Protein AF-A0AA39JMU5-F1 (afdb_monomer_lite)

Organism: Armillaria tabescens (NCBI:txid1929756)

Foldseek 3Di:
DVVLVVVVVPDPVLVVVVVPDDDFDWDDADPVQPDQDPPDPQQANPDDQDDPDDLVSQQNRLLRRLDPPGPDLLSPLAQDPVSIGGSLLSLLVVLLVQAEAPPQSVVLNVLLLVCLQDQPNLVVVQVVCCVVCVVDDRQAADPDPQDSHYDDDPDDNVPDDSVSSSSSCSPNNNDSVSSPSNNSNSVVVCVSVVVVVVVVPD

Secondary structure (DSSP, 8-state):
-HHHHHHHHT-THHHHHHHHSPPPPEEPPPGGGSSPPTT-TTSS-SPPPPSS--HHHHHHHHHHHS-TT-SSGGGGTSB-TTS-EEHHHHHHHHHHHHHS-SS-HHHHHHHHHHHHTSTTHHHHHHHHHHHH-TTSPPP----S----PPP---S-GGG--HHHHHHHHHHTT--HHHHHTTHHHHHHHHHHHHHHHHHTT-

Radius of gyration: 18.18 Å; chains: 1; bounding box: 42×39×57 Å

pLDDT: mean 72.26, std 20.43, range [26.67, 97.56]

Sequence (202 aa):
MHDVIEQFQMDRCMGELANDLPPPAHIPLDRAYRRPGSSNIAGGAGMVPPVNGTIDDWCQYAAHHFRPGGLNPPSGITMDLSYRVSYASIWGMLLVRFLHPRDARNYYARYFTAITFRPRYYMDYIEQWNRDQPDKVPIILATERTILQRMIFNGATENLAEVDVIRHLADCSITQEMIDSAYPWAMVWVDQHQSIHFWDHY

Structure (mmCIF, N/CA/C/O backbone):
data_AF-A0AA39JMU5-F1
#
_entry.id   AF-A0AA39JMU5-F1
#
loop_
_atom_site.group_PDB
_atom_site.id
_atom_site.type_symbol
_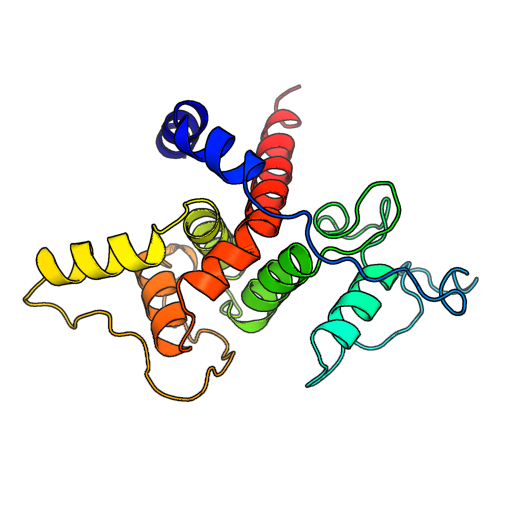atom_site.label_atom_id
_atom_site.label_alt_id
_atom_site.label_comp_id
_atom_site.label_asym_id
_atom_site.label_entity_id
_atom_site.label_seq_id
_atom_site.pdbx_PDB_ins_code
_atom_site.Cartn_x
_atom_site.Cartn_y
_atom_site.Cartn_z
_atom_site.occupancy
_atom_site.B_iso_or_equiv
_atom_site.auth_seq_id
_atom_site.auth_comp_id
_atom_site.auth_asym_id
_atom_site.auth_atom_id
_atom_site.pdbx_PDB_model_num
ATOM 1 N N . MET A 1 1 ? -14.265 13.784 -0.692 1.00 29.59 1 MET A N 1
ATOM 2 C CA . MET A 1 1 ? -13.076 13.562 -1.552 1.00 29.59 1 MET A CA 1
ATOM 3 C C . MET A 1 1 ? -12.287 14.858 -1.704 1.00 29.59 1 MET A C 1
ATOM 5 O O . MET A 1 1 ? -11.094 14.809 -1.469 1.00 29.59 1 MET A O 1
ATOM 9 N N . HIS A 1 2 ? -12.938 15.998 -1.987 1.00 26.67 2 HIS A N 1
ATOM 10 C CA . HIS A 1 2 ? -12.311 17.331 -1.914 1.00 26.67 2 HIS A CA 1
ATOM 11 C C . HIS A 1 2 ? -11.702 17.642 -0.533 1.00 26.67 2 HIS A C 1
ATOM 13 O O . HIS A 1 2 ? -10.524 17.954 -0.478 1.00 26.67 2 HIS A O 1
ATOM 19 N N . ASP A 1 3 ? -12.424 17.419 0.570 1.00 32.03 3 ASP A N 1
ATOM 20 C CA . ASP A 1 3 ? -11.949 17.808 1.917 1.00 32.03 3 ASP A CA 1
ATOM 21 C C . ASP A 1 3 ? -10.657 17.108 2.367 1.00 32.03 3 ASP A C 1
ATOM 23 O O . ASP A 1 3 ? -9.798 17.704 3.009 1.00 32.03 3 ASP A O 1
ATOM 27 N N . VAL A 1 4 ? -10.498 15.837 1.991 1.00 30.38 4 VAL A N 1
ATOM 28 C CA . VAL A 1 4 ? -9.293 15.051 2.281 1.00 30.38 4 VAL A CA 1
ATOM 29 C C . VAL A 1 4 ? -8.122 15.554 1.426 1.00 30.38 4 VAL A C 1
ATOM 31 O O . VAL A 1 4 ? -7.010 15.677 1.918 1.00 30.38 4 VAL A O 1
ATOM 34 N N . ILE A 1 5 ? -8.377 15.921 0.166 1.00 30.89 5 ILE A N 1
ATOM 35 C CA . ILE A 1 5 ? -7.374 16.436 -0.779 1.00 30.89 5 ILE A CA 1
ATOM 36 C C . ILE A 1 5 ? -6.933 17.869 -0.422 1.00 30.89 5 ILE A C 1
ATOM 38 O O . ILE A 1 5 ? -5.743 18.171 -0.505 1.00 30.89 5 ILE A O 1
ATOM 42 N N . GLU A 1 6 ? -7.849 18.733 0.024 1.00 34.66 6 GLU A N 1
ATOM 43 C CA . GLU A 1 6 ? -7.539 20.094 0.491 1.00 34.66 6 GLU A CA 1
ATOM 44 C C . GLU A 1 6 ? -6.739 20.088 1.797 1.00 34.66 6 GLU A C 1
ATOM 46 O O . GLU A 1 6 ? -5.783 20.852 1.929 1.00 34.66 6 GLU A O 1
ATOM 51 N N . GLN A 1 7 ? -7.054 19.182 2.733 1.00 33.47 7 GLN A N 1
ATOM 52 C CA . GLN A 1 7 ? -6.237 18.994 3.937 1.00 33.47 7 GLN A CA 1
ATOM 53 C C . GLN A 1 7 ? -4.792 18.592 3.602 1.00 33.47 7 GLN A C 1
ATOM 55 O O . GLN A 1 7 ? -3.872 19.013 4.300 1.00 33.47 7 GLN A O 1
ATOM 60 N N . PHE A 1 8 ? -4.572 17.845 2.515 1.00 35.28 8 PHE A N 1
ATOM 61 C CA . PHE A 1 8 ? -3.244 17.367 2.118 1.00 35.28 8 PHE A CA 1
ATOM 62 C C . PHE A 1 8 ? -2.373 18.394 1.391 1.00 35.28 8 PHE A C 1
ATOM 64 O O . PHE A 1 8 ? -1.157 18.364 1.552 1.00 35.28 8 PHE A O 1
ATOM 71 N N . GLN A 1 9 ? -2.950 19.325 0.626 1.00 38.91 9 GLN A N 1
ATOM 72 C CA . GLN A 1 9 ? -2.169 20.409 0.002 1.00 38.91 9 GLN A CA 1
ATOM 73 C C . GLN A 1 9 ? -1.611 21.407 1.030 1.00 38.91 9 GLN A C 1
ATOM 75 O O . GLN A 1 9 ? -0.669 22.140 0.734 1.00 38.91 9 GLN A O 1
ATOM 80 N N . MET A 1 10 ? -2.188 21.434 2.234 1.00 41.75 10 MET A N 1
ATOM 81 C CA . MET A 1 10 ? -1.830 22.371 3.299 1.00 41.75 10 MET A CA 1
ATOM 82 C C . MET A 1 10 ? -0.810 21.803 4.301 1.00 41.75 10 MET A C 1
ATOM 84 O O . MET A 1 10 ? -0.321 22.552 5.149 1.00 41.75 10 MET A O 1
ATOM 88 N N . ASP A 1 11 ? -0.463 20.512 4.218 1.00 41.47 11 ASP A N 1
ATOM 89 C CA . ASP A 1 11 ? 0.428 19.861 5.184 1.00 41.47 11 ASP A CA 1
ATOM 90 C C . ASP A 1 11 ? 1.915 20.039 4.822 1.00 41.47 11 ASP A C 1
ATOM 92 O O . ASP A 1 11 ? 2.470 19.375 3.943 1.00 41.47 11 ASP A O 1
ATOM 96 N N . ARG A 1 12 ? 2.582 20.958 5.530 1.00 43.06 12 ARG A N 1
ATOM 97 C CA . ARG A 1 12 ? 4.011 21.268 5.353 1.00 43.06 12 ARG A CA 1
ATOM 98 C C . ARG A 1 12 ? 4.948 20.115 5.724 1.00 43.06 12 ARG A C 1
ATOM 100 O O . ARG A 1 12 ? 6.040 20.053 5.160 1.00 43.06 12 ARG A O 1
ATOM 107 N N . CYS A 1 13 ? 4.539 19.196 6.603 1.00 39.28 13 CYS A N 1
ATOM 108 C CA . CYS A 1 13 ? 5.393 18.097 7.073 1.00 39.28 13 CYS A CA 1
ATOM 109 C C . CYS A 1 13 ? 5.808 17.143 5.939 1.00 39.28 13 CYS A C 1
ATOM 111 O O . CYS A 1 13 ? 6.881 16.542 5.977 1.00 39.28 13 CYS A O 1
ATOM 113 N N . MET A 1 14 ? 4.983 17.036 4.897 1.00 37.38 14 MET A N 1
ATOM 114 C CA . MET A 1 14 ? 5.215 16.168 3.740 1.00 37.38 14 MET A CA 1
ATOM 115 C C . MET A 1 14 ? 6.361 16.650 2.843 1.00 37.38 14 MET A C 1
ATOM 117 O O . MET A 1 14 ? 7.134 15.844 2.323 1.00 37.38 14 MET A O 1
ATOM 121 N N . GLY A 1 15 ? 6.495 17.971 2.679 1.00 41.53 15 GLY A N 1
ATOM 122 C CA . GLY A 1 15 ? 7.586 18.568 1.909 1.00 41.53 15 GLY A CA 1
ATOM 123 C C . GLY A 1 15 ? 8.941 18.416 2.600 1.00 41.53 15 GLY A C 1
ATOM 124 O O . GLY A 1 15 ? 9.954 18.248 1.929 1.00 41.53 15 GLY A O 1
ATOM 125 N N . GLU A 1 16 ? 8.958 18.436 3.933 1.00 42.19 16 GLU A N 1
ATOM 126 C CA . GLU A 1 16 ? 10.174 18.294 4.740 1.00 42.19 16 GLU A CA 1
ATOM 127 C C . GLU A 1 16 ? 10.662 16.837 4.770 1.00 42.19 16 GLU A C 1
ATOM 129 O O . GLU A 1 16 ? 11.842 16.591 4.529 1.00 42.19 16 GLU A O 1
ATOM 134 N N . LEU A 1 17 ? 9.760 15.857 4.920 1.00 41.56 17 LEU A N 1
ATOM 135 C CA . LEU A 1 17 ? 10.130 14.435 4.939 1.00 41.56 17 LEU A CA 1
ATOM 136 C C . LEU A 1 17 ? 10.729 13.948 3.607 1.00 41.56 17 LEU A C 1
ATOM 138 O O . LEU A 1 17 ? 11.634 13.118 3.595 1.00 41.56 17 LEU A O 1
ATOM 142 N N . ALA A 1 18 ? 10.251 14.473 2.475 1.00 43.44 18 ALA A N 1
ATOM 143 C CA . ALA A 1 18 ? 10.770 14.116 1.154 1.00 43.44 18 ALA A CA 1
ATOM 144 C C . ALA A 1 18 ? 12.220 14.586 0.919 1.00 43.44 18 ALA A C 1
ATOM 146 O O . ALA A 1 18 ? 12.918 13.988 0.101 1.00 43.44 18 ALA A O 1
ATOM 147 N N . ASN A 1 19 ? 12.678 15.625 1.628 1.00 46.62 19 ASN A N 1
ATOM 148 C CA . ASN A 1 19 ? 14.024 16.184 1.464 1.00 46.62 19 ASN A CA 1
ATOM 149 C C . ASN A 1 19 ? 15.105 15.405 2.230 1.00 46.62 19 ASN A C 1
ATOM 151 O O . ASN A 1 19 ? 16.268 15.446 1.832 1.00 46.62 19 ASN A O 1
ATOM 155 N N . ASP A 1 20 ? 14.725 14.679 3.285 1.00 46.56 20 ASP A N 1
ATOM 156 C CA . ASP A 1 20 ? 15.658 13.959 4.164 1.00 46.56 20 ASP A CA 1
ATOM 157 C C . ASP A 1 20 ? 15.766 12.455 3.853 1.00 46.56 20 ASP A C 1
ATOM 159 O O . ASP A 1 20 ? 16.600 11.748 4.429 1.00 46.56 20 ASP A O 1
ATOM 163 N N . LEU A 1 21 ? 14.950 11.937 2.929 1.00 45.50 21 LEU A N 1
ATOM 164 C CA . LEU A 1 21 ? 15.025 10.539 2.512 1.00 45.50 21 LEU A CA 1
ATOM 165 C C . LEU A 1 21 ? 16.188 10.331 1.525 1.00 45.50 21 LEU A C 1
ATOM 167 O O . LEU A 1 21 ? 16.284 11.045 0.522 1.00 45.50 21 LEU A O 1
ATOM 171 N N . PRO A 1 22 ? 17.068 9.334 1.747 1.00 45.53 22 PRO A N 1
ATOM 172 C CA . PRO A 1 22 ? 18.098 9.005 0.775 1.00 45.53 22 PRO A CA 1
ATOM 173 C C . PRO A 1 22 ? 17.444 8.621 -0.563 1.00 45.53 22 PRO A C 1
ATOM 175 O O . PRO A 1 22 ? 16.392 7.971 -0.567 1.00 45.53 22 PRO A O 1
ATOM 178 N N . PRO A 1 23 ? 18.049 8.990 -1.708 1.00 51.81 23 PRO A N 1
ATOM 179 C CA . PRO A 1 23 ? 17.516 8.614 -3.009 1.00 51.81 23 PRO A CA 1
ATOM 180 C C . PRO A 1 23 ? 17.341 7.087 -3.071 1.00 51.81 23 PRO A C 1
ATOM 182 O O . PRO A 1 23 ? 18.238 6.362 -2.622 1.00 51.81 23 PRO A O 1
ATOM 185 N N . PRO A 1 24 ? 16.211 6.574 -3.600 1.00 55.62 24 PRO A N 1
ATOM 186 C CA . PRO A 1 24 ? 15.956 5.142 -3.601 1.00 55.62 24 PRO A CA 1
ATOM 187 C C . PRO A 1 24 ? 17.083 4.409 -4.327 1.00 55.62 24 PRO A C 1
ATOM 189 O O . PRO A 1 24 ? 17.575 4.879 -5.354 1.00 55.62 24 PRO A O 1
ATOM 192 N N . ALA A 1 25 ? 17.464 3.224 -3.852 1.00 60.41 25 ALA A N 1
ATOM 193 C CA . ALA A 1 25 ? 18.315 2.354 -4.651 1.00 60.41 25 ALA A CA 1
ATOM 194 C C . ALA A 1 25 ? 17.619 2.063 -6.000 1.00 60.41 25 ALA A C 1
ATOM 196 O O . ALA A 1 25 ? 16.387 1.973 -6.091 1.00 60.41 25 ALA A O 1
ATOM 197 N N . HIS A 1 26 ? 18.403 1.968 -7.069 1.00 63.22 26 HIS A N 1
ATOM 198 C CA . HIS A 1 26 ? 17.898 1.776 -8.426 1.00 63.22 26 HIS A CA 1
ATOM 199 C C . HIS A 1 26 ? 18.578 0.583 -9.073 1.00 63.22 26 HIS A C 1
ATOM 201 O O . HIS A 1 26 ? 19.798 0.440 -8.970 1.00 63.22 26 HIS A O 1
ATOM 207 N N . ILE A 1 27 ? 17.811 -0.218 -9.812 1.00 58.19 27 ILE A N 1
ATOM 208 C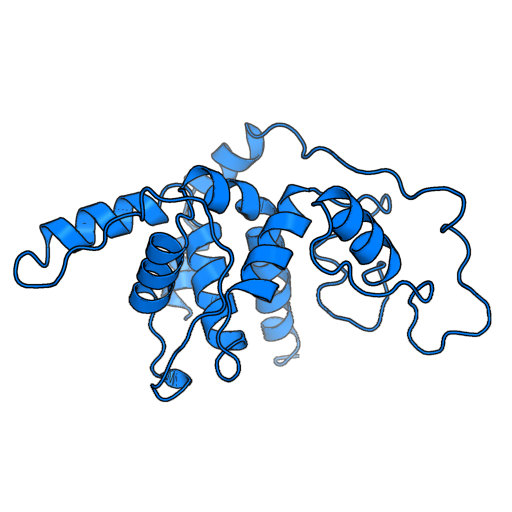 CA . ILE A 1 27 ? 18.391 -1.262 -10.656 1.00 58.19 27 ILE A CA 1
ATOM 209 C C . ILE A 1 27 ? 18.612 -0.703 -12.065 1.00 58.19 27 ILE A C 1
ATOM 211 O O . ILE A 1 27 ? 17.648 -0.273 -12.710 1.00 58.19 27 ILE A O 1
ATOM 215 N N . PRO A 1 28 ? 19.854 -0.698 -12.584 1.00 61.06 28 PRO A N 1
ATOM 216 C CA . PRO A 1 28 ? 20.078 -0.416 -13.990 1.00 61.06 28 PRO A CA 1
ATOM 217 C C . PRO A 1 28 ? 19.481 -1.542 -14.843 1.00 61.06 28 PRO A C 1
ATOM 219 O O . PRO A 1 28 ? 19.739 -2.720 -14.604 1.00 61.06 28 PRO A O 1
ATOM 222 N N . LEU A 1 29 ? 18.727 -1.175 -15.881 1.00 59.03 29 LEU A N 1
ATOM 223 C CA . LEU A 1 29 ? 18.256 -2.118 -16.897 1.00 59.03 29 LEU A CA 1
ATOM 224 C C . LEU A 1 29 ? 19.439 -2.883 -17.508 1.00 59.03 29 LEU A C 1
ATOM 226 O O . LEU A 1 29 ? 20.340 -2.275 -18.116 1.00 59.03 29 LEU A O 1
ATOM 230 N N . ASP A 1 30 ? 19.407 -4.210 -17.391 1.00 60.25 30 ASP A N 1
ATOM 231 C CA . ASP A 1 30 ? 20.405 -5.085 -17.995 1.00 60.25 30 ASP A CA 1
ATOM 232 C C . ASP A 1 30 ? 20.400 -4.900 -19.528 1.00 60.25 30 ASP A C 1
ATOM 234 O O . ASP A 1 30 ? 19.365 -4.755 -20.192 1.00 60.25 30 ASP A O 1
ATOM 238 N N . ARG A 1 31 ? 21.611 -4.829 -20.097 1.00 60.53 31 ARG A N 1
ATOM 239 C CA . ARG A 1 31 ? 21.852 -4.617 -21.528 1.00 60.53 31 ARG A CA 1
ATOM 240 C C . ARG A 1 31 ? 21.167 -5.665 -22.400 1.00 60.53 31 ARG A C 1
ATOM 242 O O . ARG A 1 31 ? 20.711 -5.291 -23.483 1.00 60.53 31 ARG A O 1
ATOM 249 N N . ALA A 1 32 ? 21.075 -6.917 -21.949 1.00 54.09 32 ALA A N 1
ATOM 250 C CA . ALA A 1 32 ? 20.419 -8.004 -22.677 1.00 54.09 32 ALA A CA 1
ATOM 251 C C . ALA A 1 32 ? 18.948 -7.690 -22.995 1.00 54.09 32 ALA A C 1
ATOM 253 O O . ALA A 1 32 ? 18.405 -8.169 -23.988 1.00 54.09 32 ALA A O 1
ATOM 254 N N . TYR A 1 33 ? 18.334 -6.803 -22.216 1.00 52.25 33 TYR A N 1
ATOM 255 C CA . TYR A 1 33 ? 16.910 -6.524 -22.280 1.00 52.25 33 TYR A CA 1
ATOM 256 C C . TYR A 1 33 ? 16.579 -5.090 -22.744 1.00 52.25 33 TYR A C 1
ATOM 258 O O . TYR A 1 33 ? 15.429 -4.645 -22.672 1.00 52.25 33 TYR A O 1
ATOM 266 N N . ARG A 1 34 ? 17.568 -4.350 -23.273 1.00 57.53 34 ARG A N 1
ATOM 267 C CA . ARG A 1 34 ? 17.379 -3.007 -23.867 1.00 57.53 34 ARG A CA 1
ATOM 268 C C . ARG A 1 34 ? 16.729 -3.021 -25.250 1.00 57.53 34 ARG A C 1
ATOM 270 O O . ARG A 1 34 ? 16.283 -1.976 -25.713 1.00 57.53 34 ARG A O 1
ATOM 277 N N . ARG A 1 35 ? 16.673 -4.171 -25.928 1.00 52.31 35 ARG A N 1
ATOM 278 C CA . ARG A 1 35 ? 16.067 -4.278 -27.263 1.00 52.31 35 ARG A CA 1
ATOM 279 C C . ARG A 1 35 ? 14.620 -4.766 -27.149 1.00 52.31 35 ARG A C 1
ATOM 281 O O . ARG A 1 35 ? 14.402 -5.827 -26.571 1.00 52.31 35 ARG A O 1
ATOM 288 N N . PRO A 1 36 ? 13.628 -4.028 -27.674 1.00 49.88 36 PRO A N 1
ATOM 289 C CA . PRO A 1 36 ? 12.301 -4.589 -27.870 1.00 49.88 36 PRO A CA 1
ATOM 290 C C . PRO A 1 36 ? 12.404 -5.736 -28.882 1.00 49.88 36 PRO A C 1
ATOM 292 O O . PRO A 1 36 ? 12.976 -5.562 -29.959 1.00 49.88 36 PRO A O 1
ATOM 295 N N . GLY A 1 37 ? 11.882 -6.912 -28.534 1.00 48.19 37 GLY A N 1
ATOM 296 C CA . GLY A 1 37 ? 11.673 -7.975 -29.513 1.00 48.19 37 GLY A CA 1
ATOM 297 C C . GLY A 1 37 ? 10.688 -7.478 -30.571 1.00 48.19 37 GLY A C 1
ATOM 298 O O . GLY A 1 37 ? 9.636 -6.946 -30.223 1.00 48.19 37 GLY A O 1
ATOM 299 N N . SER A 1 38 ? 11.025 -7.636 -31.849 1.00 46.81 38 SER A N 1
ATOM 300 C CA . SER A 1 38 ? 10.283 -7.100 -33.002 1.00 46.81 38 SER A CA 1
ATOM 301 C C . SER A 1 38 ? 8.869 -7.672 -33.194 1.00 46.81 38 SER A C 1
ATOM 303 O O . SER A 1 38 ? 8.198 -7.302 -34.151 1.00 46.81 38 SER A O 1
ATOM 305 N N . SER A 1 39 ? 8.401 -8.560 -32.313 1.00 45.88 39 SER A N 1
ATOM 306 C CA . SER A 1 39 ? 7.162 -9.327 -32.489 1.00 45.88 39 SER A CA 1
ATOM 307 C C . SER A 1 39 ? 6.139 -9.218 -31.351 1.00 45.88 39 SER A C 1
ATOM 309 O O . SER A 1 39 ? 5.059 -9.790 -31.478 1.00 45.88 39 SER A O 1
ATOM 311 N N . ASN A 1 40 ? 6.402 -8.485 -30.261 1.00 44.47 40 ASN A N 1
ATOM 312 C CA . ASN A 1 40 ? 5.450 -8.412 -29.144 1.00 44.47 40 ASN A CA 1
ATOM 313 C C . ASN A 1 40 ? 4.548 -7.173 -29.214 1.00 44.47 40 ASN A C 1
ATOM 315 O O . ASN A 1 40 ? 4.878 -6.101 -28.712 1.00 44.47 40 ASN A O 1
ATOM 319 N N . ILE A 1 41 ? 3.346 -7.382 -29.754 1.00 43.22 41 ILE A N 1
ATOM 320 C CA . ILE A 1 41 ? 2.220 -6.429 -29.823 1.00 43.22 41 ILE A CA 1
ATOM 321 C C . ILE A 1 41 ? 1.775 -5.933 -28.422 1.00 43.22 41 ILE A C 1
ATOM 323 O O . ILE A 1 41 ? 1.095 -4.920 -28.309 1.00 43.22 41 ILE A O 1
ATOM 327 N N . ALA A 1 42 ? 2.220 -6.584 -27.338 1.00 44.50 42 ALA A N 1
ATOM 328 C CA . ALA A 1 42 ? 1.957 -6.184 -25.951 1.00 44.50 42 ALA A CA 1
ATOM 329 C C . ALA A 1 42 ? 3.088 -5.366 -25.279 1.00 44.50 42 ALA A C 1
ATOM 331 O O . ALA A 1 42 ? 3.016 -5.102 -24.081 1.00 44.50 42 ALA A O 1
ATOM 332 N N . GLY A 1 43 ? 4.155 -4.992 -25.997 1.00 48.12 43 GLY A N 1
ATOM 333 C CA . GLY A 1 43 ? 5.196 -4.076 -25.493 1.00 48.12 43 GLY A CA 1
ATOM 334 C C . GLY A 1 43 ? 6.131 -4.619 -24.395 1.00 48.12 43 GLY A C 1
ATOM 335 O O . GLY A 1 43 ? 7.063 -3.922 -24.002 1.00 48.12 43 GLY A O 1
ATOM 336 N N . GLY A 1 44 ? 5.930 -5.852 -23.920 1.00 53.84 44 GLY A N 1
ATOM 337 C CA . GLY A 1 44 ? 6.810 -6.531 -22.963 1.00 53.84 44 GLY A CA 1
ATOM 338 C C . GLY A 1 44 ? 7.884 -7.394 -23.633 1.00 53.84 44 GLY A C 1
ATOM 339 O O . GLY A 1 44 ? 7.685 -7.932 -24.724 1.00 53.84 44 GLY A O 1
ATOM 340 N N . ALA A 1 45 ? 9.013 -7.606 -22.950 1.00 57.56 45 ALA A N 1
ATOM 341 C CA . ALA A 1 45 ? 10.114 -8.468 -23.408 1.00 57.56 45 ALA A CA 1
ATOM 342 C C . ALA A 1 45 ? 9.777 -9.982 -23.430 1.00 57.56 45 ALA A C 1
ATOM 344 O O . ALA A 1 45 ? 10.672 -10.803 -23.594 1.00 57.56 45 ALA A O 1
ATOM 345 N N . GLY A 1 46 ? 8.507 -10.368 -23.246 1.00 62.19 46 GLY A N 1
ATOM 346 C CA . GLY A 1 46 ? 8.078 -11.770 -23.170 1.00 62.19 46 GLY A CA 1
ATOM 347 C C . GLY A 1 46 ? 8.429 -12.456 -21.847 1.00 62.19 46 GLY A C 1
ATOM 348 O O . GLY A 1 46 ? 8.358 -13.678 -21.760 1.00 62.19 46 GLY A O 1
ATOM 349 N N . MET A 1 47 ? 8.815 -11.692 -20.820 1.00 67.75 47 MET A N 1
ATOM 350 C CA . MET A 1 47 ? 9.103 -12.251 -19.501 1.00 67.75 47 MET A CA 1
ATOM 351 C C . MET A 1 47 ? 7.806 -12.619 -18.776 1.00 67.75 47 MET A C 1
ATOM 353 O O . MET A 1 47 ? 6.838 -11.860 -18.768 1.00 67.75 47 MET A O 1
ATOM 357 N N . VAL A 1 48 ? 7.800 -13.779 -18.128 1.00 76.25 48 VAL A N 1
ATOM 358 C CA . VAL A 1 48 ? 6.691 -14.219 -17.276 1.00 76.25 48 VAL A CA 1
ATOM 359 C C . VAL A 1 48 ? 6.775 -13.482 -15.928 1.00 76.25 48 VAL A C 1
ATOM 361 O O . VAL A 1 48 ? 7.888 -13.257 -15.445 1.00 76.25 48 VAL A O 1
ATOM 364 N N . PRO A 1 49 ? 5.644 -13.088 -15.305 1.00 78.31 49 PRO A N 1
ATOM 365 C CA . PRO A 1 49 ? 5.644 -12.561 -13.942 1.00 78.31 49 PRO A CA 1
ATOM 366 C C . PRO A 1 49 ? 6.378 -13.511 -12.979 1.00 78.31 49 PRO A C 1
ATOM 368 O O . PRO A 1 49 ? 6.056 -14.703 -12.978 1.00 78.31 49 PRO A O 1
ATOM 371 N N . PRO A 1 50 ? 7.321 -13.025 -12.151 1.00 76.56 50 PRO A N 1
ATOM 372 C CA . PRO A 1 50 ? 8.031 -13.877 -11.205 1.00 76.56 50 PRO A CA 1
ATOM 373 C C . PRO A 1 50 ? 7.059 -14.510 -10.202 1.00 76.56 50 PRO A C 1
ATOM 375 O O . PRO A 1 50 ? 6.380 -13.812 -9.454 1.00 76.56 50 PRO A O 1
ATOM 378 N N . VAL A 1 51 ? 6.979 -15.838 -10.151 1.00 75.56 51 VAL A N 1
ATOM 379 C CA . VAL A 1 51 ? 6.234 -16.544 -9.096 1.00 75.56 51 VAL A CA 1
ATOM 380 C C . VAL A 1 51 ? 7.217 -16.866 -7.979 1.00 75.56 51 VAL A C 1
ATOM 382 O O . VAL A 1 51 ? 8.218 -17.527 -8.234 1.00 75.56 51 VAL A O 1
ATOM 385 N N . ASN A 1 52 ? 6.954 -16.384 -6.760 1.00 71.31 52 ASN A N 1
ATOM 386 C CA . ASN A 1 52 ? 7.893 -16.460 -5.628 1.00 71.31 52 ASN A CA 1
ATOM 387 C C . ASN A 1 52 ? 9.275 -15.838 -5.927 1.00 71.31 52 ASN A C 1
ATOM 389 O O . ASN A 1 52 ? 10.277 -16.244 -5.343 1.00 71.31 52 ASN A O 1
ATOM 393 N N . GLY A 1 53 ? 9.326 -14.877 -6.855 1.00 69.44 53 GLY A N 1
ATOM 394 C CA . GLY A 1 53 ? 10.547 -14.150 -7.193 1.00 69.44 53 GLY A CA 1
ATOM 395 C C . GLY A 1 53 ? 10.953 -13.156 -6.109 1.00 69.44 53 GLY A C 1
ATOM 396 O O . GLY A 1 53 ? 10.120 -12.668 -5.341 1.00 69.44 53 GLY A O 1
ATOM 397 N N . THR A 1 54 ? 12.241 -12.841 -6.082 1.00 76.94 54 THR A N 1
ATOM 398 C CA . THR A 1 54 ? 12.821 -11.793 -5.240 1.00 76.94 54 THR A CA 1
ATOM 399 C C . THR A 1 54 ? 12.339 -10.405 -5.672 1.00 76.94 54 THR A C 1
ATOM 401 O O . THR A 1 54 ? 11.791 -10.224 -6.763 1.00 76.94 54 THR A O 1
ATOM 404 N N . ILE A 1 55 ? 12.556 -9.389 -4.832 1.00 72.44 55 ILE A N 1
ATOM 405 C CA . ILE A 1 55 ? 12.254 -8.003 -5.212 1.00 72.44 55 ILE A CA 1
ATOM 406 C C . ILE A 1 55 ? 13.052 -7.569 -6.454 1.00 72.44 55 ILE A C 1
ATOM 408 O O . ILE A 1 55 ? 12.514 -6.849 -7.288 1.00 72.44 55 ILE A O 1
ATOM 412 N N . ASP A 1 56 ? 14.273 -8.083 -6.635 1.00 71.62 56 ASP A N 1
ATOM 413 C CA . ASP A 1 56 ? 15.094 -7.847 -7.827 1.00 71.62 56 ASP A CA 1
ATOM 414 C C . ASP A 1 56 ? 14.445 -8.426 -9.089 1.00 71.62 56 ASP A C 1
ATOM 416 O O . ASP A 1 56 ? 14.354 -7.733 -10.106 1.00 71.62 56 ASP A O 1
ATOM 420 N N . ASP A 1 57 ? 13.922 -9.656 -9.014 1.00 75.31 57 ASP A N 1
ATOM 421 C CA . ASP A 1 57 ? 13.205 -10.287 -10.130 1.00 75.31 57 ASP A CA 1
ATOM 422 C C . ASP A 1 57 ? 11.989 -9.450 -10.546 1.00 75.31 57 ASP A C 1
ATOM 424 O O . ASP A 1 57 ? 11.713 -9.259 -11.734 1.00 75.31 57 ASP A O 1
ATOM 428 N N . TRP A 1 58 ? 11.269 -8.905 -9.562 1.00 77.44 58 TRP A N 1
ATOM 429 C CA . TRP A 1 58 ? 10.120 -8.035 -9.794 1.00 77.44 58 TRP A CA 1
ATOM 430 C C . TRP A 1 58 ? 10.505 -6.664 -10.340 1.00 77.44 58 TRP A C 1
ATOM 432 O O . TRP A 1 58 ? 9.823 -6.166 -11.238 1.00 77.44 58 TRP A O 1
ATOM 442 N N . CYS A 1 59 ? 11.591 -6.070 -9.848 1.00 75.12 59 CYS A N 1
ATOM 443 C CA . CYS A 1 59 ? 12.149 -4.833 -10.384 1.00 75.12 59 CYS A CA 1
ATOM 444 C C . CYS A 1 59 ? 12.522 -4.998 -11.862 1.00 75.12 59 CYS A C 1
ATOM 446 O O . CYS A 1 59 ? 12.130 -4.166 -12.679 1.00 75.12 59 CYS A O 1
ATOM 448 N N . GLN A 1 60 ? 13.203 -6.090 -12.230 1.00 74.75 60 GLN A N 1
ATOM 449 C CA . GLN A 1 60 ? 13.520 -6.398 -13.628 1.00 74.75 60 GLN A CA 1
ATOM 450 C C . GLN A 1 60 ? 12.245 -6.606 -14.449 1.00 74.75 60 GLN A C 1
ATOM 452 O O . GLN A 1 60 ? 12.046 -5.945 -15.469 1.00 74.75 60 GLN A O 1
ATOM 457 N N . TYR A 1 61 ? 11.326 -7.459 -13.982 1.00 78.31 61 TYR A N 1
ATOM 458 C CA . TYR A 1 61 ? 10.049 -7.693 -14.661 1.00 78.31 61 TYR A CA 1
ATOM 459 C C . TYR A 1 61 ? 9.305 -6.382 -14.947 1.00 78.31 61 TYR A C 1
ATOM 461 O O . TYR A 1 61 ? 8.818 -6.164 -16.062 1.00 78.31 61 TYR A O 1
ATOM 469 N N . ALA A 1 62 ? 9.237 -5.501 -13.951 1.00 74.38 62 ALA A N 1
ATOM 470 C CA . ALA A 1 62 ? 8.576 -4.216 -14.060 1.00 74.38 62 ALA A CA 1
ATOM 471 C C . ALA A 1 62 ? 9.290 -3.275 -15.031 1.00 74.38 62 ALA A C 1
ATOM 473 O O . ALA A 1 62 ? 8.634 -2.671 -15.877 1.00 74.38 62 ALA A O 1
ATOM 474 N N . ALA A 1 63 ? 10.621 -3.218 -14.986 1.00 72.44 63 ALA A N 1
ATOM 475 C CA . ALA A 1 63 ? 11.414 -2.413 -15.906 1.00 72.44 63 ALA A CA 1
ATOM 476 C C . ALA A 1 63 ? 11.173 -2.791 -17.385 1.00 72.44 63 ALA A C 1
ATOM 478 O O . ALA A 1 63 ? 11.288 -1.962 -18.293 1.00 72.44 63 ALA A O 1
ATOM 479 N N . HIS A 1 64 ? 10.789 -4.043 -17.644 1.00 71.19 64 HIS A N 1
ATOM 480 C CA . HIS A 1 64 ? 10.482 -4.532 -18.987 1.00 71.19 64 HIS A CA 1
ATOM 481 C C . HIS A 1 64 ? 9.044 -4.318 -19.440 1.00 71.19 64 HIS A C 1
ATOM 483 O O . HIS A 1 64 ? 8.831 -4.118 -20.635 1.00 71.19 64 HIS A O 1
ATOM 489 N N . HIS A 1 65 ? 8.077 -4.355 -18.527 1.00 71.06 65 HIS A N 1
ATOM 490 C CA . HIS A 1 65 ? 6.651 -4.304 -18.870 1.00 71.06 65 HIS A CA 1
ATOM 491 C C . HIS A 1 65 ? 5.994 -2.946 -18.637 1.00 71.06 65 HIS A C 1
ATOM 493 O O . HIS A 1 65 ? 4.932 -2.677 -19.197 1.00 71.06 65 HIS A O 1
ATOM 499 N N . PHE A 1 66 ? 6.611 -2.093 -17.824 1.00 67.06 66 PHE A N 1
ATOM 500 C CA . PHE A 1 66 ? 6.071 -0.803 -17.409 1.00 67.06 66 PHE A CA 1
ATOM 501 C C . PHE A 1 66 ? 6.962 0.346 -17.894 1.00 67.06 66 PHE A C 1
ATOM 503 O O . PHE A 1 66 ? 7.272 1.261 -17.144 1.00 67.06 66 PHE A O 1
ATOM 510 N N . ARG A 1 67 ? 7.403 0.281 -19.155 1.00 62.03 67 ARG A N 1
ATOM 511 C CA . ARG A 1 67 ? 8.241 1.320 -19.772 1.00 62.03 67 ARG A CA 1
ATOM 512 C C . ARG A 1 67 ? 7.451 2.620 -19.985 1.00 62.03 67 ARG A C 1
ATOM 514 O O . ARG A 1 67 ? 6.276 2.533 -20.354 1.00 62.03 67 ARG A O 1
ATOM 521 N N . PRO A 1 68 ? 8.091 3.799 -19.866 1.00 53.41 68 PRO A N 1
ATOM 522 C CA . PRO A 1 68 ? 7.504 5.071 -20.276 1.00 53.41 68 PRO A CA 1
ATOM 523 C C . PRO A 1 68 ? 6.940 4.991 -21.703 1.00 53.41 68 PRO A C 1
ATOM 525 O O . PRO A 1 68 ? 7.623 4.526 -22.616 1.00 53.41 68 PRO A O 1
ATOM 528 N N . GLY A 1 69 ? 5.681 5.403 -21.886 1.00 51.41 69 GLY A N 1
ATOM 529 C CA . GLY A 1 69 ? 4.958 5.311 -23.165 1.00 51.41 69 GLY A CA 1
ATOM 530 C C . GLY A 1 69 ? 4.279 3.960 -23.445 1.00 51.41 69 GLY A C 1
ATOM 531 O O . GLY A 1 69 ? 3.697 3.783 -24.513 1.00 51.41 69 GLY A O 1
ATOM 532 N N . GLY A 1 70 ? 4.336 3.002 -22.514 1.00 54.31 70 GLY A N 1
ATOM 533 C CA . GLY A 1 70 ? 3.578 1.753 -22.598 1.00 54.31 70 GLY A CA 1
ATOM 534 C C . GLY A 1 70 ? 2.075 1.949 -22.357 1.00 54.31 70 GLY A C 1
ATOM 535 O O . GLY A 1 70 ? 1.656 2.854 -21.644 1.00 54.31 70 GLY A O 1
ATOM 536 N N . LEU A 1 71 ? 1.249 1.050 -22.901 1.00 51.28 71 LEU A N 1
ATOM 537 C CA . LEU A 1 71 ? -0.222 1.105 -22.795 1.00 51.28 71 LEU A CA 1
ATOM 538 C C . LEU A 1 71 ? -0.778 0.832 -21.381 1.00 51.28 71 LEU A C 1
ATOM 540 O O . LEU A 1 71 ? -1.986 0.896 -21.182 1.00 51.28 71 LEU A O 1
ATOM 544 N N . ASN A 1 72 ? 0.071 0.502 -20.403 1.00 52.28 72 ASN A N 1
ATOM 545 C CA . ASN A 1 72 ? -0.343 0.213 -19.029 1.00 52.28 72 ASN A CA 1
ATOM 546 C C . ASN A 1 72 ? -0.157 1.459 -18.145 1.00 52.28 72 ASN A C 1
ATOM 548 O O . ASN A 1 72 ? 0.983 1.771 -17.825 1.00 52.28 72 ASN A O 1
ATOM 552 N N . PRO A 1 73 ? -1.218 2.130 -17.665 1.00 46.09 73 PRO A N 1
ATOM 553 C CA . PRO A 1 73 ? -1.140 3.406 -16.936 1.00 46.09 73 PRO A CA 1
ATOM 554 C C . PRO A 1 73 ? -0.228 3.482 -15.694 1.00 46.09 73 PRO A C 1
ATOM 556 O O . PRO A 1 73 ? 0.325 4.554 -15.460 1.00 46.09 73 PRO A O 1
ATOM 559 N N . PRO A 1 74 ? 0.059 2.404 -14.925 1.00 52.22 74 PRO A N 1
ATOM 560 C CA . PRO A 1 74 ? 1.022 2.512 -13.827 1.00 52.22 74 PRO A CA 1
ATOM 561 C C . PRO A 1 74 ? 2.470 2.702 -14.315 1.00 52.22 74 PRO A C 1
ATOM 563 O O . PRO A 1 74 ? 3.375 2.840 -13.499 1.00 52.22 74 PRO A O 1
ATOM 566 N N . SER A 1 75 ? 2.721 2.681 -15.631 1.00 49.06 75 SER A N 1
ATOM 567 C CA . SER A 1 75 ? 4.062 2.677 -16.232 1.00 49.06 75 SER A CA 1
ATOM 568 C C . SER A 1 75 ? 4.894 3.942 -16.024 1.00 49.06 75 SER A C 1
ATOM 570 O O . SER A 1 75 ? 6.110 3.887 -16.169 1.00 49.06 75 SER A O 1
ATOM 572 N N . GLY A 1 76 ? 4.284 5.045 -15.585 1.00 48.41 76 GLY A N 1
ATOM 573 C CA . GLY A 1 76 ? 5.014 6.227 -15.104 1.00 48.41 76 GLY A CA 1
ATOM 574 C C . GLY A 1 76 ? 5.390 6.193 -13.614 1.00 48.41 76 GLY A C 1
ATOM 575 O O . GLY A 1 76 ? 6.234 6.972 -13.192 1.00 48.41 76 GLY A O 1
ATOM 576 N N . ILE A 1 77 ? 4.795 5.297 -12.812 1.00 51.72 77 ILE A N 1
ATOM 577 C CA . ILE A 1 77 ? 4.968 5.245 -11.341 1.00 51.72 77 ILE A CA 1
ATOM 578 C C . ILE A 1 77 ? 6.338 4.686 -10.956 1.00 51.72 77 ILE A C 1
ATOM 580 O O . ILE A 1 77 ? 6.907 5.008 -9.912 1.00 51.72 77 ILE A O 1
ATOM 584 N N . THR A 1 78 ? 6.848 3.778 -11.781 1.00 54.31 78 THR A N 1
ATOM 585 C CA . THR A 1 78 ? 7.932 2.888 -11.379 1.00 54.31 78 THR A CA 1
ATOM 586 C C . THR A 1 78 ? 9.251 3.195 -12.059 1.00 54.31 78 THR A C 1
ATOM 588 O O . THR A 1 78 ? 10.280 2.776 -11.541 1.00 54.31 78 THR A O 1
ATOM 591 N N . MET A 1 79 ? 9.230 3.906 -13.186 1.00 58.72 79 MET A N 1
ATOM 592 C CA . MET A 1 79 ? 10.404 4.143 -14.011 1.00 58.72 79 MET A CA 1
ATOM 593 C C . MET A 1 79 ? 10.639 5.645 -14.187 1.00 58.72 79 MET A C 1
ATOM 595 O O . MET A 1 79 ? 9.791 6.338 -14.745 1.00 58.72 79 MET A O 1
ATOM 599 N N . ASP A 1 80 ? 11.777 6.147 -13.706 1.00 59.50 80 ASP A N 1
ATOM 600 C CA . ASP A 1 80 ? 12.153 7.550 -13.899 1.00 59.50 80 ASP A CA 1
ATOM 601 C C . ASP A 1 80 ? 12.473 7.854 -15.381 1.00 59.50 80 ASP A C 1
ATOM 603 O O . ASP A 1 80 ? 12.609 6.955 -16.220 1.00 59.50 80 ASP A O 1
ATOM 607 N N . LEU A 1 81 ? 12.645 9.138 -15.722 1.00 55.38 81 LEU A N 1
ATOM 608 C CA . LEU A 1 81 ? 13.041 9.573 -17.074 1.00 55.38 81 LEU A CA 1
ATOM 609 C C . LEU A 1 81 ? 14.416 9.026 -17.518 1.00 55.38 81 LEU A C 1
ATOM 611 O O . LEU A 1 81 ? 14.764 9.110 -18.695 1.00 55.38 81 LEU A O 1
ATOM 615 N N . SER A 1 82 ? 15.190 8.443 -16.597 1.00 56.66 82 SER A N 1
ATOM 616 C CA . SER A 1 82 ? 16.459 7.758 -16.861 1.00 56.66 82 SER A CA 1
ATOM 617 C C . SER A 1 82 ? 16.293 6.243 -17.056 1.00 56.66 82 SER A C 1
ATOM 619 O O . SER A 1 82 ? 17.294 5.521 -17.099 1.00 56.66 82 SER A O 1
ATOM 621 N N . TYR A 1 83 ? 15.057 5.754 -17.199 1.00 60.06 83 TYR A N 1
ATOM 622 C CA . TYR A 1 83 ? 14.708 4.337 -17.305 1.00 60.06 83 TYR A CA 1
ATOM 623 C C . TYR A 1 83 ? 15.140 3.497 -16.092 1.00 60.06 83 TYR A C 1
ATOM 625 O O . TYR A 1 83 ? 15.513 2.328 -16.231 1.00 60.06 83 TYR A O 1
ATOM 633 N N . ARG A 1 84 ? 15.128 4.079 -14.892 1.00 64.94 84 ARG A N 1
ATOM 634 C CA . ARG A 1 84 ? 15.498 3.397 -13.648 1.00 64.94 84 ARG A CA 1
ATOM 635 C C . ARG A 1 84 ? 14.272 3.054 -12.839 1.00 64.94 84 ARG A C 1
ATOM 637 O O . ARG A 1 84 ? 13.360 3.863 -12.724 1.00 64.94 84 ARG A O 1
ATOM 644 N N . VAL A 1 85 ? 14.298 1.869 -12.239 1.00 67.81 85 VAL A N 1
ATOM 645 C CA . VAL A 1 85 ? 13.233 1.404 -11.360 1.00 67.81 85 VAL A CA 1
ATOM 646 C C . VAL A 1 85 ? 13.609 1.603 -9.899 1.00 67.81 85 VAL A C 1
ATOM 648 O O . VAL A 1 85 ? 14.650 1.118 -9.456 1.00 67.81 85 VAL A O 1
ATOM 651 N N . SER A 1 86 ? 12.753 2.310 -9.159 1.00 73.19 86 SER A N 1
ATOM 652 C CA . SER A 1 86 ? 12.880 2.490 -7.710 1.00 73.19 86 SER A CA 1
ATOM 653 C C . SER A 1 86 ? 12.348 1.263 -6.968 1.00 73.19 86 SER A C 1
ATOM 655 O O . SER A 1 86 ? 11.197 0.865 -7.173 1.00 73.19 86 SER A O 1
ATOM 657 N N . TYR A 1 87 ? 13.155 0.691 -6.066 1.00 72.88 87 TYR A N 1
ATOM 658 C CA . TYR A 1 87 ? 12.719 -0.411 -5.196 1.00 72.88 87 TYR A CA 1
ATOM 659 C C . TYR A 1 87 ? 11.491 -0.041 -4.364 1.00 72.88 87 TYR A C 1
ATOM 661 O O . TYR A 1 87 ? 10.567 -0.840 -4.260 1.00 72.88 87 TYR A O 1
ATOM 669 N N . ALA A 1 88 ? 11.450 1.182 -3.835 1.00 72.94 88 ALA A N 1
ATOM 670 C CA . ALA A 1 88 ? 10.313 1.706 -3.083 1.00 72.94 88 ALA A CA 1
ATOM 671 C C . ALA A 1 88 ? 9.034 1.745 -3.939 1.00 72.94 88 ALA A C 1
ATOM 673 O O . ALA A 1 88 ? 7.958 1.324 -3.507 1.00 72.94 88 ALA A O 1
ATOM 674 N N . SER A 1 89 ? 9.164 2.173 -5.202 1.00 75.50 89 SER A N 1
ATOM 675 C CA . SER A 1 89 ? 8.042 2.203 -6.145 1.00 75.50 89 SER A CA 1
ATOM 676 C C . SER A 1 89 ? 7.531 0.798 -6.487 1.00 75.50 89 SER A C 1
ATOM 678 O O . SER A 1 89 ? 6.324 0.572 -6.584 1.00 75.50 89 SER A O 1
ATOM 680 N N . ILE A 1 90 ? 8.446 -0.163 -6.651 1.00 79.31 90 ILE A N 1
ATOM 681 C CA . ILE A 1 90 ? 8.110 -1.575 -6.882 1.00 79.31 90 ILE A CA 1
ATOM 682 C C . ILE A 1 90 ? 7.445 -2.180 -5.664 1.00 79.31 90 ILE A C 1
ATOM 684 O O . ILE A 1 90 ? 6.436 -2.864 -5.798 1.00 79.31 90 ILE A O 1
ATOM 688 N N . TRP A 1 91 ? 7.983 -1.905 -4.486 1.00 82.25 91 TRP A N 1
ATOM 689 C CA . TRP A 1 91 ? 7.475 -2.421 -3.234 1.00 82.25 91 TRP A CA 1
ATOM 690 C C . TRP A 1 91 ? 6.001 -2.055 -3.021 1.00 82.25 91 TRP A C 1
ATOM 692 O O . TRP A 1 91 ? 5.171 -2.951 -2.855 1.00 82.25 91 TRP A O 1
ATOM 702 N N . GLY A 1 92 ? 5.639 -0.774 -3.158 1.00 86.38 92 GLY A N 1
ATOM 703 C CA . GLY A 1 92 ? 4.240 -0.337 -3.071 1.00 86.38 92 GLY A CA 1
ATOM 704 C C . GLY A 1 92 ? 3.333 -0.991 -4.121 1.00 86.38 92 GLY A C 1
ATOM 705 O O . GLY A 1 92 ? 2.242 -1.472 -3.802 1.00 86.38 92 GLY A O 1
ATOM 706 N N . MET A 1 93 ? 3.810 -1.110 -5.365 1.00 85.12 93 MET A N 1
ATOM 707 C CA . MET A 1 93 ? 3.080 -1.804 -6.432 1.00 85.12 93 MET A CA 1
ATOM 708 C C . MET A 1 93 ? 2.834 -3.283 -6.093 1.00 85.12 93 MET A C 1
ATOM 710 O O . MET A 1 93 ? 1.731 -3.790 -6.321 1.00 85.12 93 MET A O 1
ATOM 714 N N . LEU A 1 94 ? 3.851 -3.987 -5.587 1.00 83.69 94 LEU A N 1
ATOM 715 C CA . LEU A 1 94 ? 3.755 -5.400 -5.227 1.00 83.69 94 LEU A CA 1
ATOM 716 C C . LEU A 1 94 ? 2.786 -5.604 -4.068 1.00 83.69 94 LEU A C 1
ATOM 718 O O . LEU A 1 94 ? 1.921 -6.473 -4.171 1.00 83.69 94 LEU A O 1
ATOM 722 N N . LEU A 1 95 ? 2.864 -4.775 -3.024 1.00 87.06 95 LEU A N 1
ATOM 723 C CA . LEU A 1 95 ? 1.924 -4.826 -1.905 1.00 87.06 95 LEU A CA 1
ATOM 724 C C . LEU A 1 95 ? 0.480 -4.701 -2.396 1.00 87.06 95 LEU A C 1
ATOM 726 O O . LEU A 1 95 ? -0.331 -5.586 -2.133 1.00 87.06 95 LEU A O 1
ATOM 730 N N . VAL A 1 96 ? 0.158 -3.699 -3.219 1.00 89.38 96 VAL A N 1
ATOM 731 C CA . VAL A 1 96 ? -1.196 -3.598 -3.787 1.00 89.38 96 VAL A CA 1
ATOM 732 C C . VAL A 1 96 ? -1.548 -4.813 -4.635 1.00 89.38 96 VAL A C 1
ATOM 734 O O . VAL A 1 96 ? -2.669 -5.300 -4.540 1.00 89.38 96 VAL A O 1
ATOM 737 N N . ARG A 1 97 ? -0.623 -5.326 -5.457 1.00 85.56 97 ARG A N 1
ATOM 738 C CA . ARG A 1 97 ? -0.863 -6.469 -6.356 1.00 85.56 97 ARG A CA 1
ATOM 739 C C . ARG A 1 97 ? -1.156 -7.772 -5.607 1.00 85.56 97 ARG A C 1
ATOM 741 O O . ARG A 1 97 ? -1.966 -8.568 -6.092 1.00 85.56 97 ARG A O 1
ATOM 748 N N . PHE A 1 98 ? -0.508 -8.003 -4.471 1.00 86.88 98 PHE A N 1
ATOM 749 C CA . PHE A 1 98 ? -0.671 -9.233 -3.698 1.00 86.88 98 PHE A CA 1
ATOM 750 C C . PHE A 1 98 ? -1.813 -9.157 -2.691 1.00 86.88 98 PHE A C 1
ATOM 752 O O . PHE A 1 98 ? -2.538 -10.138 -2.538 1.00 86.88 98 PHE A O 1
ATOM 759 N N . LEU A 1 99 ? -2.010 -7.999 -2.062 1.00 91.38 99 LEU A N 1
ATOM 760 C CA . LEU A 1 99 ? -2.886 -7.873 -0.902 1.00 91.38 99 LEU A CA 1
ATOM 761 C C . LEU A 1 99 ? -4.348 -7.575 -1.260 1.00 91.38 99 LEU A C 1
ATOM 763 O O . LEU A 1 99 ? -5.240 -7.893 -0.485 1.00 91.38 99 LEU A O 1
ATOM 767 N N . HIS A 1 100 ? -4.634 -7.008 -2.434 1.00 91.31 100 HIS A N 1
ATOM 768 C CA . HIS A 1 100 ? -5.991 -6.554 -2.752 1.00 91.31 100 HIS A CA 1
ATOM 769 C C . HIS A 1 100 ? -7.028 -7.696 -2.892 1.00 91.31 100 HIS A C 1
ATOM 771 O O . HIS A 1 100 ? -6.743 -8.721 -3.524 1.00 91.31 100 HIS A O 1
ATOM 777 N N . PRO A 1 101 ? -8.287 -7.512 -2.456 1.00 92.44 101 PRO A N 1
ATOM 778 C CA . PRO A 1 101 ? -9.363 -8.466 -2.727 1.00 92.44 101 PRO A CA 1
ATOM 779 C C . PRO A 1 101 ? -9.663 -8.545 -4.232 1.00 92.44 101 PRO A C 1
ATOM 781 O O . PRO A 1 101 ? -9.415 -7.589 -4.974 1.00 92.44 101 PRO A O 1
ATOM 784 N N . ARG A 1 102 ? -10.189 -9.684 -4.706 1.00 87.81 102 ARG A N 1
ATOM 785 C CA . ARG A 1 102 ? -10.441 -9.915 -6.145 1.00 87.81 102 ARG A CA 1
ATOM 786 C C . ARG A 1 102 ? -11.364 -8.857 -6.751 1.00 87.81 102 ARG A C 1
ATOM 788 O O . ARG A 1 102 ? -11.025 -8.304 -7.794 1.00 87.81 102 ARG A O 1
ATOM 795 N N . ASP A 1 103 ? -12.438 -8.524 -6.044 1.00 87.94 103 ASP A N 1
ATOM 796 C CA . ASP A 1 103 ? -13.529 -7.718 -6.597 1.00 87.94 103 ASP A CA 1
ATOM 797 C C . ASP A 1 103 ? -13.477 -6.238 -6.178 1.00 87.94 103 ASP A C 1
ATOM 799 O O . ASP A 1 103 ? -14.121 -5.401 -6.797 1.00 87.94 103 ASP A O 1
ATOM 803 N N . ALA A 1 104 ? -12.652 -5.869 -5.189 1.00 88.06 104 ALA A N 1
ATOM 804 C CA . ALA A 1 104 ? -12.548 -4.490 -4.681 1.00 88.06 104 ALA A CA 1
ATOM 805 C C . ALA A 1 104 ? -11.139 -3.884 -4.827 1.00 88.06 104 ALA A C 1
ATOM 807 O O . ALA A 1 104 ? -10.709 -3.062 -4.016 1.00 88.06 104 ALA A O 1
ATOM 808 N N . ARG A 1 105 ? -10.400 -4.270 -5.881 1.00 89.25 105 ARG A N 1
ATOM 809 C CA . ARG A 1 105 ? -9.019 -3.807 -6.126 1.00 89.25 105 ARG A CA 1
ATOM 810 C C . ARG A 1 105 ? -8.873 -2.286 -6.089 1.00 89.25 105 ARG A C 1
ATOM 812 O O . ARG A 1 105 ? -7.936 -1.786 -5.476 1.00 89.25 105 ARG A O 1
ATOM 819 N N . ASN A 1 106 ? -9.771 -1.564 -6.758 1.00 87.00 106 ASN A N 1
ATOM 820 C CA . ASN A 1 106 ? -9.672 -0.110 -6.892 1.00 87.00 106 ASN A CA 1
ATOM 821 C C . ASN A 1 106 ? -9.884 0.601 -5.549 1.00 87.00 106 ASN A C 1
ATOM 823 O O . ASN A 1 106 ? -9.157 1.539 -5.238 1.00 87.00 106 ASN A O 1
ATOM 827 N N . TYR A 1 107 ? -10.838 0.133 -4.738 1.00 88.62 107 TYR A N 1
ATOM 828 C CA . TYR A 1 107 ? -11.083 0.665 -3.397 1.00 88.62 107 TYR A CA 1
ATOM 829 C C . TYR A 1 107 ? -9.918 0.356 -2.456 1.00 88.62 107 TYR A C 1
ATOM 831 O O . TYR A 1 107 ? -9.418 1.256 -1.789 1.00 88.62 107 TYR A O 1
ATOM 839 N N . TYR A 1 108 ? -9.413 -0.881 -2.480 1.00 93.19 108 TYR A N 1
ATOM 840 C CA . TYR A 1 108 ? -8.247 -1.265 -1.685 1.00 93.19 108 TYR A CA 1
ATOM 841 C C . TYR A 1 108 ? -7.023 -0.421 -2.040 1.00 93.19 108 TYR A C 1
ATOM 843 O O . TYR A 1 108 ? -6.369 0.114 -1.152 1.00 93.19 108 TYR A O 1
ATOM 851 N N . ALA A 1 109 ? -6.730 -0.264 -3.337 1.00 90.88 109 ALA A N 1
ATOM 852 C CA . ALA A 1 109 ? -5.611 0.547 -3.802 1.00 90.88 109 ALA A CA 1
ATOM 853 C C . ALA A 1 109 ? -5.734 2.000 -3.327 1.00 90.88 109 ALA A C 1
ATOM 855 O O . ALA A 1 109 ? -4.756 2.541 -2.834 1.00 90.88 109 ALA A O 1
ATOM 856 N N . ARG A 1 110 ? -6.932 2.599 -3.391 1.00 90.25 110 ARG A N 1
ATOM 857 C CA . ARG A 1 110 ? -7.181 3.966 -2.901 1.00 90.25 110 ARG A CA 1
ATOM 858 C C . ARG A 1 110 ? -6.865 4.122 -1.414 1.00 90.25 110 ARG A C 1
ATOM 860 O O . ARG A 1 110 ? -6.129 5.035 -1.052 1.00 90.25 110 ARG A O 1
ATOM 867 N N . TYR A 1 111 ? -7.395 3.241 -0.564 1.00 94.38 111 TYR A N 1
ATOM 868 C CA . TYR A 1 111 ? -7.124 3.298 0.876 1.00 94.38 111 TYR A CA 1
ATOM 869 C C . TYR A 1 111 ? -5.661 3.007 1.189 1.00 94.38 111 TYR A C 1
ATOM 871 O O . TYR A 1 111 ? -5.052 3.739 1.960 1.00 94.38 111 TYR A O 1
ATOM 879 N N . PHE A 1 112 ? -5.075 1.992 0.552 1.00 94.31 112 PHE A N 1
ATOM 880 C CA . PHE A 1 112 ? -3.661 1.676 0.719 1.00 94.31 112 PHE A CA 1
ATOM 881 C C . PHE A 1 112 ? -2.777 2.869 0.342 1.00 94.31 112 PHE A C 1
ATOM 883 O O . PHE A 1 112 ? -1.931 3.268 1.133 1.00 94.31 112 PHE A O 1
ATOM 890 N N . THR A 1 113 ? -3.028 3.508 -0.805 1.00 91.75 113 THR A N 1
ATOM 891 C CA . THR A 1 113 ? -2.327 4.734 -1.197 1.00 91.75 113 THR A CA 1
ATOM 892 C C . THR A 1 113 ? -2.498 5.836 -0.160 1.00 91.75 113 THR A C 1
ATOM 894 O O . THR A 1 113 ? -1.505 6.438 0.226 1.00 91.75 113 THR A O 1
ATOM 897 N N . ALA A 1 114 ? -3.716 6.089 0.325 1.00 91.25 114 ALA A N 1
ATOM 898 C CA . ALA A 1 114 ? -3.955 7.117 1.336 1.00 91.25 114 ALA A CA 1
ATOM 899 C C . ALA A 1 114 ? -3.209 6.831 2.651 1.00 91.25 114 ALA A C 1
ATOM 901 O O . ALA A 1 114 ? -2.691 7.750 3.278 1.00 91.25 114 ALA A O 1
ATOM 902 N N . ILE A 1 115 ? -3.144 5.570 3.085 1.00 94.38 115 ILE A N 1
ATOM 903 C CA . ILE A 1 115 ? -2.384 5.145 4.270 1.00 94.38 115 ILE A CA 1
ATOM 904 C C . ILE A 1 115 ? -0.884 5.374 4.044 1.00 94.38 115 ILE A C 1
ATOM 906 O O . ILE A 1 115 ? -0.245 6.045 4.844 1.00 94.38 115 ILE A O 1
ATOM 910 N N . THR A 1 116 ? -0.338 4.877 2.934 1.00 91.50 116 THR A N 1
ATOM 911 C CA . THR A 1 116 ? 1.085 4.985 2.580 1.00 91.50 116 THR A CA 1
ATOM 912 C C . THR A 1 116 ? 1.550 6.419 2.336 1.00 91.50 116 THR A C 1
ATOM 914 O O . THR A 1 116 ? 2.702 6.750 2.599 1.00 91.50 116 THR A O 1
ATOM 917 N N . PHE A 1 117 ? 0.671 7.281 1.831 1.00 89.38 117 PHE A N 1
ATOM 918 C CA . PHE A 1 117 ? 0.979 8.685 1.583 1.00 89.38 117 PHE A CA 1
ATOM 919 C C . PHE A 1 117 ? 1.098 9.501 2.877 1.00 89.38 117 PHE A C 1
ATOM 921 O O . PHE A 1 117 ? 1.631 10.598 2.830 1.00 89.38 117 PHE A O 1
ATOM 928 N N . ARG A 1 118 ? 0.619 8.998 4.023 1.00 88.50 118 ARG A N 1
ATOM 929 C CA . ARG A 1 118 ? 0.704 9.687 5.316 1.00 88.50 118 ARG A CA 1
ATOM 930 C C . ARG A 1 118 ? 1.762 9.000 6.195 1.00 88.50 118 ARG A C 1
ATOM 932 O O . ARG A 1 118 ? 1.478 7.945 6.765 1.00 88.50 118 ARG A O 1
ATOM 939 N N . PRO A 1 119 ? 2.969 9.572 6.327 1.00 85.81 119 PRO A N 1
ATOM 940 C CA . PRO A 1 119 ? 4.020 9.015 7.171 1.00 85.81 119 PRO A CA 1
ATOM 941 C C . PRO A 1 119 ? 3.517 8.769 8.592 1.00 85.81 119 PRO A C 1
ATOM 943 O O . PRO A 1 119 ? 2.784 9.596 9.131 1.00 85.81 119 PRO A O 1
ATOM 946 N N . ARG A 1 120 ? 3.898 7.638 9.197 1.00 90.75 120 ARG A N 1
ATOM 947 C CA . ARG A 1 120 ? 3.489 7.212 10.560 1.00 90.75 120 ARG A CA 1
ATOM 948 C C . ARG A 1 120 ? 1.995 6.959 10.794 1.00 90.75 120 ARG A C 1
ATOM 950 O O . ARG A 1 120 ? 1.634 6.363 11.808 1.00 90.75 120 ARG A O 1
ATOM 957 N N . TYR A 1 121 ? 1.134 7.326 9.848 1.00 93.62 121 TYR A N 1
ATOM 958 C CA . TYR A 1 121 ? -0.316 7.268 10.010 1.00 93.62 121 TYR A CA 1
ATOM 959 C C . TYR A 1 121 ? -0.839 5.879 10.349 1.00 93.62 121 TYR A C 1
ATOM 961 O O . TYR A 1 121 ? -1.788 5.748 11.111 1.00 93.62 121 TYR A O 1
ATOM 969 N N . TYR A 1 122 ? -0.239 4.839 9.777 1.00 95.62 122 TYR A N 1
ATOM 970 C CA . TYR A 1 122 ? -0.693 3.471 9.978 1.00 95.62 122 TYR A CA 1
ATOM 971 C C . TYR A 1 122 ? -0.634 3.055 11.458 1.00 95.62 122 TYR A C 1
ATOM 973 O O . TYR A 1 122 ? -1.630 2.564 11.989 1.00 95.62 122 TYR A O 1
ATOM 981 N N . MET A 1 123 ? 0.477 3.319 12.149 1.00 95.94 123 MET A N 1
ATOM 982 C CA . MET A 1 123 ? 0.588 3.046 13.586 1.00 95.94 123 MET A CA 1
ATOM 983 C C . MET A 1 123 ? -0.225 4.022 14.430 1.00 95.94 123 MET A C 1
ATOM 985 O O . MET A 1 123 ? -0.923 3.580 15.342 1.00 95.94 123 MET A O 1
ATOM 989 N N . ASP A 1 124 ? -0.202 5.314 14.096 1.00 96.50 124 ASP A N 1
ATOM 990 C CA . ASP A 1 124 ? -0.966 6.328 14.832 1.00 96.50 124 ASP A CA 1
ATOM 991 C C . ASP A 1 124 ? -2.476 6.014 14.793 1.00 96.50 124 ASP A C 1
ATOM 993 O O . ASP A 1 124 ? -3.173 6.123 15.803 1.00 96.50 124 ASP A O 1
ATOM 997 N N . TYR A 1 125 ? -2.983 5.539 13.649 1.00 96.44 125 TYR A N 1
ATOM 998 C CA . TYR A 1 125 ? -4.363 5.083 13.498 1.00 96.44 125 TYR A CA 1
ATOM 999 C C . TYR A 1 125 ? -4.666 3.878 14.384 1.00 96.44 125 TYR A C 1
ATOM 1001 O O . TYR A 1 125 ? -5.699 3.858 15.050 1.00 96.44 125 TYR A O 1
ATOM 1009 N N . ILE A 1 126 ? -3.797 2.861 14.395 1.00 97.00 126 ILE A N 1
ATOM 1010 C CA . ILE A 1 126 ? -3.993 1.655 15.212 1.00 97.00 126 ILE A CA 1
ATOM 1011 C C . ILE A 1 126 ? -4.046 2.022 16.697 1.00 97.00 126 ILE A C 1
ATOM 1013 O O . ILE A 1 126 ? -4.947 1.577 17.413 1.00 97.00 126 ILE A O 1
ATOM 1017 N N . GLU A 1 127 ? -3.116 2.859 17.157 1.00 96.81 127 GLU A N 1
ATOM 1018 C CA . GLU A 1 127 ? -3.074 3.334 18.539 1.00 96.81 127 GLU A CA 1
ATOM 1019 C C . GLU A 1 127 ? -4.333 4.122 18.908 1.00 96.81 127 GLU A C 1
ATOM 1021 O O . GLU A 1 127 ? -4.942 3.866 19.952 1.00 96.81 127 GLU A O 1
ATOM 1026 N N . GLN A 1 128 ? -4.750 5.053 18.047 1.00 96.50 128 GLN A N 1
ATOM 1027 C CA . GLN A 1 128 ? -5.942 5.865 18.269 1.00 96.50 128 GLN A CA 1
ATOM 1028 C C . GLN A 1 128 ? -7.216 5.011 18.255 1.00 96.50 128 GLN A C 1
ATOM 1030 O O . GLN A 1 128 ? -8.045 5.131 19.155 1.00 96.50 128 GLN A O 1
ATOM 1035 N N . TRP A 1 129 ? -7.356 4.096 17.293 1.00 96.31 129 TRP A N 1
ATOM 1036 C CA . TRP A 1 129 ? -8.496 3.184 17.198 1.00 96.31 129 TRP A CA 1
ATOM 1037 C C . TRP A 1 129 ? -8.632 2.322 18.454 1.00 96.31 129 TRP A C 1
ATOM 1039 O O . TRP A 1 129 ? -9.717 2.233 19.027 1.00 96.31 129 TRP A O 1
ATOM 1049 N N . ASN A 1 130 ? -7.534 1.711 18.904 1.00 97.25 130 ASN A N 1
ATOM 1050 C CA . ASN A 1 130 ? -7.533 0.857 20.092 1.00 97.25 130 ASN A CA 1
ATOM 1051 C C . ASN A 1 130 ? -7.859 1.642 21.372 1.00 97.25 130 ASN A C 1
ATOM 1053 O O . ASN A 1 130 ? -8.472 1.093 22.285 1.00 97.25 130 ASN A O 1
ATOM 1057 N N . ARG A 1 131 ? -7.478 2.924 21.437 1.00 97.38 131 ARG A N 1
ATOM 1058 C CA . ARG A 1 131 ? -7.818 3.824 22.547 1.00 97.38 131 ARG A CA 1
ATOM 1059 C C . ARG A 1 131 ? -9.297 4.216 22.544 1.00 97.38 131 ARG A C 1
ATOM 1061 O O . ARG A 1 131 ? -9.929 4.196 23.596 1.00 97.38 131 ARG A O 1
ATOM 1068 N N . ASP A 1 132 ? -9.833 4.568 21.379 1.00 97.56 132 ASP A N 1
ATOM 1069 C CA . ASP A 1 132 ? -11.186 5.120 21.239 1.00 97.56 132 ASP A CA 1
ATOM 1070 C C . ASP A 1 132 ? -12.280 4.049 21.183 1.00 97.56 132 ASP A C 1
ATOM 1072 O O . ASP A 1 132 ? -13.457 4.348 21.382 1.00 97.56 132 ASP A O 1
ATOM 1076 N N . GLN A 1 133 ? -11.917 2.805 20.864 1.00 95.06 133 GLN A N 1
ATOM 1077 C CA . GLN A 1 133 ? -12.850 1.693 20.681 1.00 95.06 133 GLN A CA 1
ATOM 1078 C C . GLN A 1 133 ? -12.498 0.500 21.591 1.00 95.06 133 GLN A C 1
ATOM 1080 O O . GLN A 1 133 ? -12.297 -0.604 21.080 1.00 95.06 133 GLN A O 1
ATOM 1085 N N . PRO A 1 134 ? -12.451 0.678 22.927 1.00 94.25 134 PRO A N 1
ATOM 1086 C CA . PRO A 1 134 ? -12.005 -0.371 23.849 1.00 94.25 134 PRO A CA 1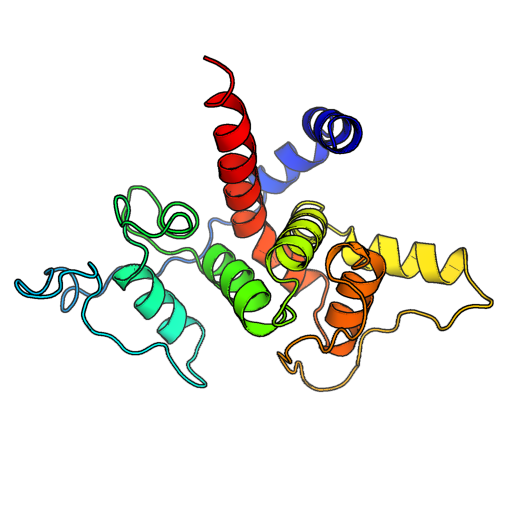
ATOM 1087 C C . PRO A 1 134 ? -12.919 -1.608 23.853 1.00 94.25 134 PRO A C 1
ATOM 1089 O O . PRO A 1 134 ? -12.462 -2.707 24.152 1.00 94.25 134 PRO A O 1
ATOM 1092 N N . ASP A 1 135 ? -14.194 -1.444 23.487 1.00 96.50 135 ASP A N 1
ATOM 1093 C CA . ASP A 1 135 ? -15.173 -2.537 23.425 1.00 96.50 135 ASP A CA 1
ATOM 1094 C C . ASP A 1 135 ? -15.084 -3.359 22.127 1.00 96.50 135 ASP A C 1
ATOM 1096 O O . ASP A 1 135 ? -15.762 -4.379 21.976 1.00 96.50 135 ASP A O 1
ATOM 1100 N N . LYS A 1 136 ? -14.282 -2.915 21.151 1.00 93.88 136 LYS A N 1
ATOM 1101 C CA . LYS A 1 136 ? -14.073 -3.624 19.885 1.00 93.88 136 LYS A CA 1
ATOM 1102 C C . LYS A 1 136 ? -12.793 -4.445 19.945 1.00 93.88 136 LYS A C 1
ATOM 1104 O O . LYS A 1 136 ? -11.881 -4.164 20.713 1.00 93.88 136 LYS A O 1
ATOM 1109 N N . VAL A 1 137 ? -12.706 -5.452 19.073 1.00 92.50 137 VAL A N 1
ATOM 1110 C CA . VAL A 1 137 ? -11.469 -6.223 18.905 1.00 92.50 137 VAL A CA 1
ATOM 1111 C C . VAL A 1 137 ? -10.339 -5.262 18.504 1.00 92.50 137 VAL A C 1
ATOM 1113 O O . VAL A 1 137 ? -10.493 -4.565 17.486 1.00 92.50 137 VAL A O 1
ATOM 1116 N N . PRO A 1 138 ? -9.243 -5.201 19.284 1.00 95.06 138 PRO A N 1
ATOM 1117 C CA . PRO A 1 138 ? -8.128 -4.316 18.993 1.00 95.06 138 PRO A CA 1
ATOM 1118 C C . PRO A 1 138 ? -7.428 -4.749 17.708 1.00 95.06 138 PRO A C 1
ATOM 1120 O O . PRO A 1 138 ? -7.368 -5.933 17.377 1.00 95.06 138 PRO A O 1
ATOM 1123 N N . ILE A 1 139 ? -6.879 -3.779 16.989 1.00 95.38 139 ILE A N 1
ATOM 1124 C CA . ILE A 1 139 ? -6.003 -4.041 15.852 1.00 95.38 139 ILE A CA 1
ATOM 1125 C C . ILE A 1 139 ? -4.613 -4.326 16.421 1.00 95.38 139 ILE A C 1
ATOM 1127 O O . ILE A 1 139 ? -4.037 -3.482 17.110 1.00 95.38 139 ILE A O 1
ATOM 1131 N N . ILE A 1 140 ? -4.098 -5.526 16.168 1.00 92.88 140 ILE A N 1
ATOM 1132 C CA . ILE A 1 140 ? -2.798 -5.993 16.656 1.00 92.88 140 ILE A CA 1
ATOM 1133 C C . ILE A 1 140 ? -1.984 -6.423 15.441 1.00 92.88 140 ILE A C 1
ATOM 1135 O O . ILE A 1 140 ? -2.485 -7.167 14.603 1.00 92.88 140 ILE A O 1
ATOM 1139 N N . LEU A 1 141 ? -0.732 -5.969 15.346 1.00 90.00 141 LEU A N 1
ATOM 1140 C CA . LEU A 1 141 ? 0.177 -6.461 14.315 1.00 90.00 141 LEU A CA 1
ATOM 1141 C C . LEU A 1 141 ? 0.483 -7.934 14.584 1.00 90.00 141 LEU A C 1
ATOM 1143 O O . LEU A 1 141 ? 0.945 -8.283 15.676 1.00 90.00 141 LEU A O 1
ATOM 1147 N N . ALA A 1 142 ? 0.260 -8.785 13.585 1.00 85.25 142 ALA A N 1
ATOM 1148 C CA . ALA A 1 142 ? 0.678 -10.172 13.656 1.00 85.25 142 ALA A CA 1
ATOM 1149 C C . ALA A 1 142 ? 2.198 -10.238 13.896 1.00 85.25 142 ALA A C 1
ATOM 1151 O O . ALA A 1 142 ? 2.992 -9.547 13.256 1.00 85.25 142 ALA A O 1
ATOM 1152 N N . THR A 1 143 ? 2.607 -11.050 14.871 1.00 77.44 143 THR A N 1
ATOM 1153 C CA . THR A 1 143 ? 4.016 -11.227 15.263 1.00 77.44 143 THR A CA 1
ATOM 1154 C C . THR A 1 143 ? 4.700 -12.365 14.506 1.00 77.44 143 THR A C 1
ATOM 1156 O O . THR A 1 143 ? 5.897 -12.599 14.673 1.00 77.44 143 THR A O 1
ATOM 1159 N N . GLU A 1 144 ? 3.950 -13.082 13.670 1.00 72.50 144 GLU A N 1
ATOM 1160 C CA . GLU A 1 144 ? 4.462 -14.156 12.826 1.00 72.50 144 GLU A CA 1
ATOM 1161 C C . GLU A 1 144 ? 5.167 -13.617 11.571 1.00 72.50 144 GLU A C 1
ATOM 1163 O O . GLU A 1 144 ? 5.196 -12.412 11.303 1.00 72.50 144 GLU A O 1
ATOM 1168 N N . ARG A 1 145 ? 5.752 -14.533 10.784 1.00 70.56 145 ARG A N 1
ATOM 1169 C CA . ARG A 1 145 ? 6.376 -14.218 9.491 1.00 70.56 145 ARG A CA 1
ATOM 1170 C C . ARG A 1 145 ? 5.421 -13.3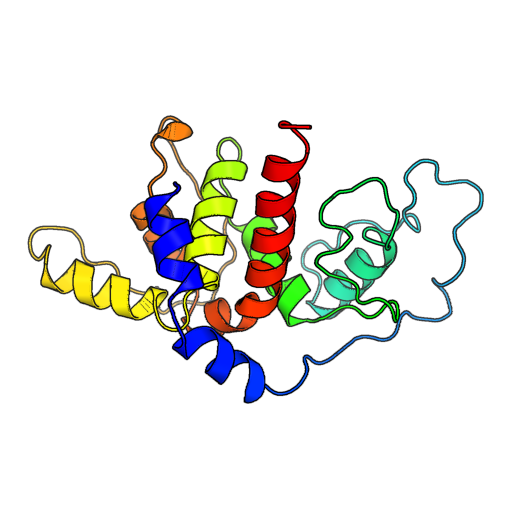88 8.631 1.00 70.56 145 ARG A C 1
ATOM 1172 O O . ARG A 1 145 ? 4.272 -13.774 8.462 1.00 70.56 145 ARG A O 1
ATOM 1179 N N . THR A 1 146 ? 5.935 -12.324 8.017 1.00 76.62 146 THR A N 1
ATOM 1180 C CA . THR A 1 146 ? 5.219 -11.561 6.990 1.00 76.62 146 THR A CA 1
ATOM 1181 C C . THR A 1 146 ? 4.773 -12.491 5.865 1.00 76.62 146 THR A C 1
ATOM 1183 O O . THR A 1 146 ? 5.594 -13.011 5.106 1.00 76.62 146 THR A O 1
ATOM 1186 N N . ILE A 1 147 ? 3.462 -12.691 5.753 1.00 78.31 147 ILE A N 1
ATOM 1187 C CA . ILE A 1 147 ? 2.840 -13.459 4.677 1.00 78.31 147 ILE A CA 1
ATOM 1188 C C . ILE A 1 147 ? 2.032 -12.475 3.840 1.00 78.31 147 ILE A C 1
ATOM 1190 O O . ILE A 1 147 ? 1.047 -11.906 4.298 1.00 78.31 147 ILE A O 1
ATOM 1194 N N . LEU A 1 148 ? 2.445 -12.281 2.585 1.00 83.06 148 LEU A N 1
ATOM 1195 C CA . LEU A 1 148 ? 1.707 -11.458 1.629 1.00 83.06 148 LEU A CA 1
ATOM 1196 C C . LEU A 1 148 ? 0.495 -12.237 1.116 1.00 83.06 148 LEU A C 1
ATOM 1198 O O . LEU A 1 148 ? 0.527 -12.844 0.043 1.00 83.06 148 LEU A O 1
ATOM 1202 N N . GLN A 1 149 ? -0.565 -12.247 1.917 1.00 85.19 149 GLN A N 1
ATOM 1203 C CA . GLN A 1 149 ? -1.812 -12.910 1.584 1.00 85.19 149 GLN A CA 1
ATOM 1204 C C . GLN A 1 149 ? -2.804 -11.927 0.968 1.00 85.19 149 GLN A C 1
ATOM 1206 O O . GLN A 1 149 ? -2.897 -10.760 1.330 1.00 85.19 149 GLN A O 1
ATOM 1211 N N . ARG A 1 150 ? -3.573 -12.427 0.004 1.00 91.06 150 ARG A N 1
ATOM 1212 C CA . ARG A 1 150 ? -4.674 -11.677 -0.581 1.00 91.06 150 ARG A CA 1
ATOM 1213 C C . ARG A 1 150 ? -5.806 -11.510 0.432 1.00 91.06 150 ARG A C 1
ATOM 1215 O O . ARG A 1 150 ? -6.256 -12.507 0.995 1.00 91.06 150 ARG A O 1
ATOM 1222 N N . MET A 1 151 ? -6.347 -10.299 0.537 1.00 93.44 151 MET A N 1
ATOM 1223 C CA . MET A 1 151 ? -7.516 -10.019 1.361 1.00 93.44 151 MET A CA 1
ATOM 1224 C C . MET A 1 151 ? -8.714 -10.849 0.907 1.00 93.44 151 MET A C 1
ATOM 1226 O O . MET A 1 151 ? -9.102 -10.835 -0.268 1.00 93.44 151 MET A O 1
ATOM 1230 N N . ILE A 1 152 ? -9.327 -11.541 1.864 1.00 91.94 152 ILE A N 1
ATOM 1231 C CA . ILE A 1 152 ? -10.640 -12.156 1.697 1.00 91.94 152 ILE A CA 1
ATOM 1232 C C . ILE A 1 152 ? -11.663 -11.151 2.217 1.00 91.94 152 ILE A C 1
ATOM 1234 O O . ILE A 1 152 ? -11.748 -10.911 3.417 1.00 91.94 152 ILE A O 1
ATOM 1238 N N . PHE A 1 153 ? -12.421 -10.545 1.307 1.00 89.88 153 PHE A N 1
ATOM 1239 C CA . PHE A 1 153 ? -13.459 -9.577 1.646 1.00 89.88 153 PHE A CA 1
ATOM 1240 C C . PHE A 1 153 ? -14.801 -10.066 1.110 1.00 89.88 153 PHE A C 1
ATOM 1242 O O . PHE A 1 153 ? -14.968 -10.214 -0.097 1.00 89.88 153 PHE A O 1
ATOM 1249 N N . ASN A 1 154 ? -15.736 -10.333 2.023 1.00 85.81 154 ASN A N 1
ATOM 1250 C CA . ASN A 1 154 ? -17.052 -10.903 1.710 1.00 85.81 154 ASN A CA 1
ATOM 1251 C C . ASN A 1 154 ? -18.172 -9.843 1.673 1.00 85.81 154 ASN A C 1
ATOM 1253 O O . ASN A 1 154 ? -19.341 -10.192 1.530 1.00 85.81 154 ASN A O 1
ATOM 1257 N N . GLY A 1 155 ? -17.834 -8.563 1.858 1.00 84.50 155 GLY A N 1
ATOM 1258 C CA . GLY A 1 155 ? -18.776 -7.449 1.751 1.00 84.50 155 GLY A CA 1
ATOM 1259 C C . GLY A 1 155 ? -18.968 -6.974 0.308 1.00 84.50 155 GLY A C 1
ATOM 1260 O O . GLY A 1 155 ? -18.211 -7.344 -0.589 1.00 84.50 155 GLY A O 1
ATOM 1261 N N . ALA A 1 156 ? -19.963 -6.110 0.091 1.00 81.44 156 ALA A N 1
ATOM 1262 C CA . ALA A 1 156 ? -20.088 -5.379 -1.169 1.00 81.44 156 ALA A CA 1
ATOM 1263 C C . ALA A 1 156 ? -18.868 -4.467 -1.367 1.00 81.44 156 ALA A C 1
ATOM 1265 O O . ALA A 1 156 ? -18.374 -3.878 -0.407 1.00 81.44 156 ALA A O 1
ATOM 1266 N N . THR A 1 157 ? -18.368 -4.361 -2.597 1.00 78.44 157 THR A N 1
ATOM 1267 C CA . THR A 1 157 ? -17.072 -3.731 -2.907 1.00 78.44 157 THR A CA 1
ATOM 1268 C C . THR A 1 157 ? -16.947 -2.286 -2.418 1.00 78.44 157 THR A C 1
ATOM 1270 O O . THR A 1 157 ? -15.885 -1.870 -1.965 1.00 78.44 157 THR A O 1
ATOM 1273 N N . GLU A 1 158 ? -18.053 -1.553 -2.465 1.00 76.88 158 GLU A N 1
ATOM 1274 C CA . GLU A 1 158 ? -18.231 -0.171 -2.035 1.00 76.88 158 GLU A CA 1
ATOM 1275 C C . GLU A 1 158 ? -18.248 0.004 -0.510 1.00 76.88 158 GLU A C 1
ATOM 1277 O O . GLU A 1 158 ? -18.045 1.114 -0.027 1.00 76.88 158 GLU A O 1
ATOM 1282 N N . ASN A 1 159 ? -18.446 -1.083 0.241 1.00 89.44 159 ASN A N 1
ATOM 1283 C CA . ASN A 1 159 ? -18.450 -1.083 1.704 1.00 89.44 159 ASN A CA 1
ATOM 1284 C C . ASN A 1 159 ? -17.062 -1.340 2.300 1.00 89.44 159 ASN A C 1
ATOM 1286 O O . ASN A 1 159 ? -16.939 -1.390 3.521 1.00 89.44 159 ASN A O 1
ATOM 1290 N N . LEU A 1 160 ? -16.031 -1.541 1.470 1.00 91.56 160 LEU A N 1
ATOM 1291 C CA . LEU A 1 160 ? -14.659 -1.638 1.958 1.00 91.56 160 LEU A CA 1
ATOM 1292 C C . LEU A 1 160 ? -14.273 -0.306 2.610 1.00 91.56 160 LEU A C 1
ATOM 1294 O O . LEU A 1 160 ? -14.297 0.725 1.942 1.00 91.56 160 LEU A O 1
ATOM 1298 N N . ALA A 1 161 ? -13.902 -0.327 3.887 1.00 93.50 161 ALA A N 1
ATOM 1299 C CA . ALA A 1 161 ? -13.471 0.855 4.622 1.00 93.50 161 ALA A CA 1
ATOM 1300 C C . ALA A 1 161 ? -11.953 0.862 4.861 1.00 93.50 161 ALA A C 1
ATOM 1302 O O . ALA A 1 161 ? -11.273 -0.162 4.776 1.00 93.50 161 ALA A O 1
ATOM 1303 N N . GLU A 1 162 ? -11.412 2.027 5.225 1.00 94.88 162 GLU A N 1
ATOM 1304 C CA . GLU A 1 162 ? -9.988 2.187 5.552 1.00 94.88 162 GLU A CA 1
ATOM 1305 C C . GLU A 1 162 ? -9.546 1.251 6.689 1.00 94.88 162 GLU A C 1
ATOM 1307 O O . GLU A 1 162 ? -8.504 0.606 6.593 1.00 94.88 162 GLU A O 1
ATOM 1312 N N . VAL A 1 163 ? -10.384 1.104 7.724 1.00 95.38 163 VAL A N 1
ATOM 1313 C CA . VAL A 1 163 ? -10.123 0.210 8.863 1.00 95.38 163 VAL A CA 1
ATOM 1314 C C . VAL A 1 163 ? -9.991 -1.257 8.446 1.00 95.38 163 VAL A C 1
ATOM 1316 O O . VAL A 1 163 ? -9.209 -1.991 9.047 1.00 95.38 163 VAL A O 1
ATOM 1319 N N . ASP A 1 164 ? -10.701 -1.691 7.400 1.00 95.81 164 ASP A N 1
ATOM 1320 C CA . ASP A 1 164 ? -10.608 -3.065 6.898 1.00 95.81 164 ASP A CA 1
ATOM 1321 C C . ASP A 1 164 ? -9.257 -3.306 6.221 1.00 95.81 164 ASP A C 1
ATOM 1323 O O . ASP A 1 164 ? -8.650 -4.363 6.391 1.00 95.81 164 ASP A O 1
ATOM 1327 N N . VAL A 1 165 ? -8.755 -2.303 5.494 1.00 96.38 165 VAL A N 1
ATOM 1328 C CA . VAL A 1 165 ? -7.425 -2.345 4.877 1.00 96.38 165 VAL A CA 1
ATOM 1329 C C . VAL A 1 165 ? -6.336 -2.326 5.948 1.00 96.38 165 VAL A C 1
ATOM 1331 O O . VAL A 1 165 ? -5.422 -3.140 5.882 1.00 96.38 165 VAL A O 1
ATOM 1334 N N . ILE A 1 166 ? -6.449 -1.468 6.965 1.00 96.81 166 ILE A N 1
ATOM 1335 C CA . ILE A 1 166 ? -5.490 -1.408 8.082 1.00 96.81 166 ILE A CA 1
ATOM 1336 C C . ILE A 1 166 ? -5.441 -2.738 8.841 1.00 96.81 166 ILE A C 1
ATOM 1338 O O . ILE A 1 166 ? -4.354 -3.246 9.102 1.00 96.81 166 ILE A O 1
ATOM 1342 N N . ARG A 1 167 ? -6.597 -3.342 9.140 1.00 96.06 167 ARG A N 1
ATOM 1343 C CA . ARG A 1 167 ? -6.661 -4.675 9.763 1.00 96.06 167 ARG A CA 1
ATOM 1344 C C . ARG A 1 167 ? -5.991 -5.735 8.905 1.00 96.06 167 ARG A C 1
ATOM 1346 O O . ARG A 1 167 ? -5.148 -6.467 9.400 1.00 96.06 167 ARG A O 1
ATOM 1353 N N . HIS A 1 168 ? -6.297 -5.755 7.612 1.00 95.56 168 HIS A N 1
ATOM 1354 C CA . HIS A 1 168 ? -5.683 -6.703 6.692 1.00 95.56 168 HIS A CA 1
ATOM 1355 C C . HIS A 1 168 ? -4.152 -6.556 6.616 1.00 95.56 168 HIS A C 1
ATOM 1357 O O . HIS A 1 168 ? -3.430 -7.551 6.579 1.00 95.56 168 HIS A O 1
ATOM 1363 N N . LEU A 1 169 ? -3.641 -5.320 6.612 1.00 95.12 169 LEU A N 1
ATOM 1364 C CA . LEU A 1 169 ? -2.201 -5.051 6.664 1.00 95.12 169 LEU A CA 1
ATOM 1365 C C . LEU A 1 169 ? -1.578 -5.567 7.969 1.00 95.12 169 LEU A C 1
ATOM 1367 O O . LEU A 1 169 ? -0.513 -6.185 7.927 1.00 95.12 169 LEU A O 1
ATOM 1371 N N . ALA A 1 170 ? -2.256 -5.366 9.101 1.00 94.50 170 ALA A N 1
ATOM 1372 C CA . ALA A 1 170 ? -1.804 -5.842 10.405 1.00 94.50 170 ALA A CA 1
ATOM 1373 C C . ALA A 1 170 ? -1.781 -7.377 10.475 1.00 94.50 170 ALA A C 1
ATOM 1375 O O . ALA A 1 170 ? -0.794 -7.945 10.945 1.00 94.50 170 ALA A O 1
ATOM 1376 N N . ASP A 1 171 ? -2.803 -8.038 9.925 1.00 92.69 171 ASP A N 1
ATOM 1377 C CA . ASP A 1 171 ? -2.898 -9.501 9.828 1.00 92.69 171 ASP A CA 1
ATOM 1378 C C . ASP A 1 171 ? -1.783 -10.101 8.950 1.00 92.69 171 ASP A C 1
ATOM 1380 O O . ASP A 1 171 ? -1.327 -11.216 9.192 1.00 92.69 171 ASP A O 1
ATOM 1384 N N . CYS A 1 172 ? -1.303 -9.355 7.949 1.00 90.75 172 CYS A N 1
ATOM 1385 C CA . CYS A 1 172 ? -0.188 -9.755 7.081 1.00 90.75 172 CYS A CA 1
ATOM 1386 C C . CYS A 1 172 ? 1.205 -9.434 7.667 1.00 90.75 172 CYS A C 1
ATOM 1388 O O . CYS A 1 172 ? 2.212 -9.546 6.958 1.00 90.75 172 CYS A O 1
ATOM 1390 N N . SER A 1 173 ? 1.279 -8.996 8.928 1.00 91.62 173 SER A N 1
ATOM 1391 C CA . SER A 1 173 ? 2.498 -8.496 9.583 1.00 91.62 173 SER A CA 1
ATOM 1392 C C . SER A 1 173 ? 3.192 -7.371 8.793 1.00 91.62 173 SER A C 1
ATOM 1394 O O . SER A 1 173 ? 4.424 -7.318 8.729 1.00 91.62 173 SER A O 1
ATOM 1396 N N . ILE A 1 174 ? 2.427 -6.484 8.141 1.00 91.25 174 ILE A N 1
ATOM 1397 C CA . ILE A 1 174 ? 2.985 -5.300 7.475 1.00 91.25 174 ILE A CA 1
ATOM 1398 C C . ILE A 1 174 ? 3.276 -4.235 8.535 1.00 91.25 174 ILE A C 1
ATOM 1400 O O . ILE A 1 174 ? 2.386 -3.822 9.282 1.00 91.25 174 ILE A O 1
ATOM 1404 N N . THR A 1 175 ? 4.531 -3.794 8.600 1.00 91.19 175 THR A N 1
ATOM 1405 C CA . THR A 1 175 ? 5.004 -2.807 9.578 1.00 91.19 175 THR A CA 1
ATOM 1406 C C . THR A 1 175 ? 4.892 -1.376 9.053 1.00 91.19 175 THR A C 1
ATOM 1408 O O . THR A 1 175 ? 4.784 -1.149 7.847 1.00 91.19 175 THR A O 1
ATOM 1411 N N . GLN A 1 176 ? 4.993 -0.393 9.954 1.00 92.06 176 GLN A N 1
ATOM 1412 C CA . GLN A 1 176 ? 5.092 1.024 9.585 1.00 92.06 176 GLN A CA 1
ATOM 1413 C C . GLN A 1 176 ? 6.233 1.290 8.601 1.00 92.06 176 GLN A C 1
ATOM 1415 O O . GLN A 1 176 ? 6.027 1.954 7.597 1.00 92.06 176 GLN A O 1
ATOM 1420 N N . GLU A 1 177 ? 7.412 0.718 8.848 1.00 85.94 177 GLU A N 1
ATOM 1421 C CA . GLU A 1 177 ? 8.582 0.887 7.982 1.00 85.94 177 GLU A CA 1
ATOM 1422 C C . GLU A 1 177 ? 8.322 0.362 6.561 1.00 85.94 177 GLU A C 1
ATOM 1424 O O . GLU A 1 177 ? 8.703 0.995 5.577 1.00 85.94 177 GLU A O 1
ATOM 1429 N N . MET A 1 178 ? 7.618 -0.768 6.433 1.00 87.62 178 MET A N 1
ATOM 1430 C CA . MET A 1 178 ? 7.227 -1.320 5.134 1.00 87.62 178 MET A CA 1
ATOM 1431 C C . MET A 1 178 ? 6.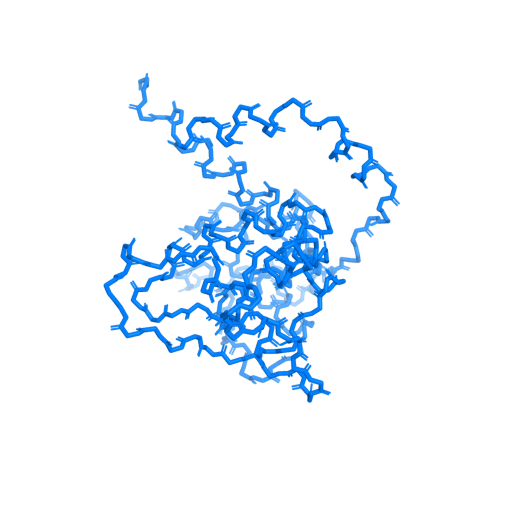204 -0.434 4.415 1.00 87.62 178 MET A C 1
ATOM 1433 O O . MET A 1 178 ? 6.256 -0.338 3.187 1.00 87.62 178 MET A O 1
ATOM 1437 N N . ILE A 1 179 ? 5.287 0.201 5.153 1.00 91.06 179 ILE A N 1
ATOM 1438 C CA . ILE A 1 179 ? 4.340 1.184 4.611 1.00 91.06 179 ILE A CA 1
ATOM 1439 C C . ILE A 1 179 ? 5.083 2.443 4.164 1.00 91.06 179 ILE A C 1
ATOM 1441 O O . ILE A 1 179 ? 4.942 2.834 3.010 1.00 91.06 179 ILE A O 1
ATOM 1445 N N . ASP A 1 180 ? 5.926 3.028 5.013 1.00 87.19 180 ASP A N 1
ATOM 1446 C CA . ASP A 1 180 ? 6.691 4.242 4.699 1.00 87.19 180 ASP A CA 1
ATOM 1447 C C . ASP A 1 180 ? 7.645 4.013 3.516 1.00 87.19 180 ASP A C 1
ATOM 1449 O O . ASP A 1 180 ? 7.809 4.879 2.660 1.00 87.19 180 ASP A O 1
ATOM 1453 N N . SER A 1 181 ? 8.192 2.802 3.377 1.00 83.56 181 SER A N 1
ATOM 1454 C CA . SER A 1 181 ? 9.007 2.413 2.217 1.00 83.56 181 SER A CA 1
ATOM 1455 C C . SER A 1 181 ? 8.236 2.443 0.893 1.00 83.56 181 SER A C 1
ATOM 1457 O O . SER A 1 181 ? 8.847 2.501 -0.172 1.00 83.56 181 SER A O 1
ATOM 1459 N N . ALA A 1 182 ? 6.902 2.400 0.924 1.00 87.69 182 ALA A N 1
ATOM 1460 C CA . ALA A 1 182 ? 6.050 2.540 -0.253 1.00 87.69 182 ALA A CA 1
ATOM 1461 C C . ALA A 1 182 ? 5.621 4.001 -0.516 1.00 87.69 182 ALA A C 1
ATOM 1463 O O . ALA A 1 182 ? 4.918 4.255 -1.495 1.00 87.69 182 ALA A O 1
ATOM 1464 N N . TYR A 1 183 ? 6.051 4.977 0.292 1.00 86.44 183 TYR A N 1
ATOM 1465 C CA . TYR A 1 183 ? 5.688 6.391 0.131 1.00 86.44 183 TYR A CA 1
ATOM 1466 C C . TYR A 1 183 ? 5.932 6.945 -1.289 1.00 86.44 183 TYR A C 1
ATOM 1468 O O . TYR A 1 183 ? 5.001 7.514 -1.869 1.00 86.44 183 TYR A O 1
ATOM 1476 N N . PRO A 1 184 ? 7.101 6.718 -1.932 1.00 82.94 184 PRO A N 1
ATOM 1477 C CA . PRO A 1 184 ? 7.330 7.189 -3.300 1.00 82.94 184 PRO A CA 1
ATOM 1478 C C . PRO A 1 184 ? 6.335 6.616 -4.315 1.00 82.94 184 PRO A C 1
ATOM 1480 O O . PRO A 1 184 ? 5.934 7.310 -5.246 1.00 82.94 184 PRO A O 1
ATOM 1483 N N . TRP A 1 185 ? 5.898 5.364 -4.129 1.00 85.81 185 TRP A N 1
ATOM 1484 C CA . TRP A 1 185 ? 4.853 4.767 -4.962 1.00 85.81 185 TRP A CA 1
ATOM 1485 C C . TRP A 1 185 ? 3.525 5.515 -4.796 1.00 85.81 185 TRP A C 1
ATOM 1487 O O . TRP A 1 185 ? 2.871 5.841 -5.787 1.00 85.81 185 TRP A O 1
ATOM 1497 N N . ALA A 1 186 ? 3.135 5.794 -3.548 1.00 87.19 186 ALA A N 1
ATOM 1498 C CA . ALA A 1 186 ? 1.877 6.461 -3.247 1.00 87.19 186 ALA A CA 1
ATOM 1499 C C . ALA A 1 186 ? 1.836 7.884 -3.808 1.00 87.19 186 ALA A C 1
ATOM 1501 O O . ALA A 1 186 ? 0.822 8.260 -4.391 1.00 87.19 186 ALA A O 1
ATOM 1502 N N . MET A 1 187 ? 2.941 8.633 -3.715 1.00 84.50 187 MET A N 1
ATOM 1503 C CA . MET A 1 187 ? 3.042 9.970 -4.306 1.00 84.50 187 MET A CA 1
ATOM 1504 C C . MET A 1 187 ? 2.706 9.971 -5.796 1.00 84.50 187 MET A C 1
ATOM 1506 O O . MET A 1 187 ? 1.845 10.730 -6.238 1.00 84.50 187 MET A O 1
ATOM 1510 N N . VAL A 1 188 ? 3.340 9.088 -6.573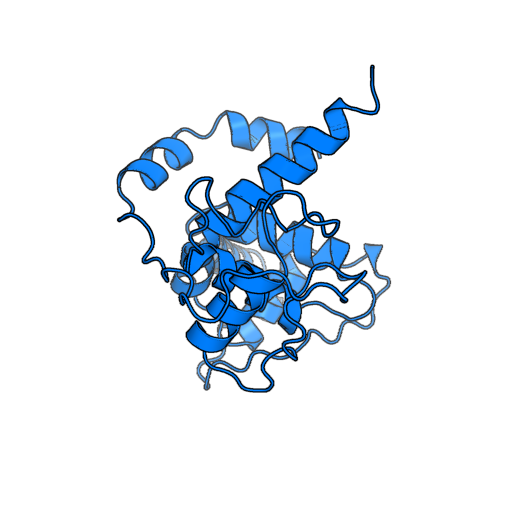 1.00 76.75 188 VAL A N 1
ATOM 1511 C CA . VAL A 1 188 ? 3.107 9.063 -8.022 1.00 76.75 188 VAL A CA 1
ATOM 1512 C C . VAL A 1 188 ? 1.724 8.499 -8.355 1.00 76.75 188 VAL A C 1
ATOM 1514 O O . VAL A 1 188 ? 1.088 8.946 -9.307 1.00 76.75 188 VAL A O 1
ATOM 1517 N N . TRP A 1 189 ? 1.211 7.556 -7.556 1.00 82.62 189 TRP A N 1
ATOM 1518 C CA . TRP A 1 189 ? -0.166 7.085 -7.712 1.00 82.62 189 TRP A CA 1
ATOM 1519 C C . TRP A 1 189 ? -1.168 8.236 -7.557 1.00 82.62 189 TRP A C 1
ATOM 1521 O O . TRP A 1 189 ? -2.069 8.366 -8.387 1.00 82.62 189 TRP A O 1
ATOM 1531 N N . VAL A 1 190 ? -1.004 9.079 -6.529 1.00 82.81 190 VAL A N 1
ATOM 1532 C CA . VAL A 1 190 ? -1.868 10.243 -6.276 1.00 82.81 190 VAL A CA 1
ATOM 1533 C C . VAL A 1 190 ? -1.794 11.237 -7.432 1.00 82.81 190 VAL A C 1
ATOM 1535 O O . VAL A 1 190 ? -2.840 11.598 -7.962 1.00 82.81 190 VAL A O 1
ATOM 1538 N N . ASP A 1 191 ? -0.593 11.616 -7.870 1.00 78.75 191 ASP A N 1
ATOM 1539 C CA . ASP A 1 191 ? -0.388 12.564 -8.975 1.00 78.75 191 ASP A CA 1
ATOM 1540 C C . ASP A 1 191 ? -1.111 12.126 -10.266 1.00 78.75 191 ASP A C 1
ATOM 1542 O O . ASP A 1 191 ? -1.854 12.891 -10.890 1.00 78.75 191 ASP A O 1
ATOM 1546 N N . GLN A 1 192 ? -1.008 10.842 -10.619 1.00 71.75 192 GLN A N 1
ATOM 1547 C CA . GLN A 1 192 ? -1.682 10.286 -11.797 1.00 71.75 192 GLN A CA 1
ATOM 1548 C C . GLN A 1 192 ? -3.208 10.256 -11.672 1.00 71.75 192 GLN A C 1
ATOM 1550 O O . GLN A 1 192 ? -3.921 10.506 -12.640 1.00 71.75 192 GLN A O 1
ATOM 1555 N N . HIS A 1 193 ? -3.736 9.937 -10.491 1.00 74.31 193 HIS A N 1
ATOM 1556 C CA . HIS A 1 193 ? -5.184 9.829 -10.301 1.00 74.31 193 HIS A CA 1
ATOM 1557 C C . HIS A 1 193 ? -5.842 11.182 -9.990 1.00 74.31 193 HIS A C 1
ATOM 1559 O O . HIS A 1 193 ? -7.055 11.309 -10.143 1.00 74.31 193 HIS A O 1
ATOM 1565 N N . GLN A 1 194 ? -5.065 12.202 -9.616 1.00 67.88 194 GLN A N 1
ATOM 1566 C CA . GLN A 1 194 ? -5.514 13.594 -9.550 1.00 67.88 194 GLN A CA 1
ATOM 1567 C C . GLN A 1 194 ? -5.531 14.250 -10.933 1.00 67.88 194 GLN A C 1
ATOM 1569 O O . GLN A 1 194 ? -6.488 14.943 -11.269 1.00 67.88 194 GLN A O 1
ATOM 1574 N N . SER A 1 195 ? -4.517 13.996 -11.763 1.00 53.75 195 SER A N 1
ATOM 1575 C CA . SER A 1 195 ? -4.430 14.573 -13.110 1.00 53.75 195 SER A CA 1
ATOM 1576 C C . SER A 1 195 ? -5.513 14.051 -14.062 1.00 53.75 195 SER A C 1
ATOM 1578 O O . SER A 1 195 ? -6.027 14.831 -14.858 1.00 53.75 195 SER A O 1
ATOM 1580 N N . ILE A 1 196 ? -5.957 12.794 -13.937 1.00 50.44 196 ILE A N 1
ATOM 1581 C CA . ILE A 1 196 ? -7.078 12.253 -14.737 1.00 50.44 196 ILE A CA 1
ATOM 1582 C C . ILE A 1 196 ? -8.393 13.019 -14.482 1.00 50.44 196 ILE A C 1
ATOM 1584 O O . ILE A 1 196 ? -9.170 13.211 -15.410 1.00 50.44 196 ILE A O 1
ATOM 1588 N N . HIS A 1 197 ? -8.614 13.553 -13.275 1.00 39.72 197 HIS A N 1
ATOM 1589 C CA . HIS A 1 197 ? -9.798 14.370 -12.980 1.00 39.72 197 HIS A CA 1
ATOM 1590 C C . HIS A 1 197 ? -9.755 15.792 -13.574 1.00 39.72 197 HIS A C 1
ATOM 1592 O O . HIS A 1 197 ? -10.794 16.445 -13.631 1.00 39.72 197 HIS A O 1
ATOM 1598 N N . PHE A 1 198 ? -8.598 16.272 -14.048 1.00 34.53 198 PHE A N 1
ATOM 1599 C CA . PHE A 1 198 ? -8.481 17.587 -14.694 1.00 34.53 198 PHE A CA 1
ATOM 1600 C C . PHE A 1 198 ? -8.735 17.565 -16.210 1.00 34.53 198 PHE A C 1
ATOM 1602 O O . PHE A 1 198 ? -9.016 18.617 -16.781 1.00 34.53 198 PHE A O 1
ATOM 1609 N N . TRP A 1 199 ? -8.682 16.399 -16.863 1.00 34.91 199 TRP A N 1
ATOM 1610 C CA . TRP A 1 199 ? -8.898 16.281 -18.315 1.00 34.91 199 TRP A CA 1
ATOM 1611 C C . TRP A 1 199 ? -10.353 16.013 -18.719 1.00 34.91 199 TRP A C 1
ATOM 1613 O O . TRP A 1 199 ? -10.692 16.212 -19.878 1.00 34.91 199 TRP A O 1
ATOM 1623 N N . ASP A 1 200 ? -11.230 15.652 -17.778 1.00 32.53 200 ASP A N 1
ATOM 1624 C CA . ASP A 1 200 ? -12.671 15.491 -18.040 1.00 32.53 200 ASP A CA 1
ATOM 1625 C C . ASP A 1 200 ? -13.456 16.825 -17.970 1.00 32.53 200 ASP A C 1
ATOM 1627 O O . ASP A 1 200 ? -14.684 16.842 -18.080 1.00 32.53 200 ASP A O 1
ATOM 1631 N N . HIS A 1 201 ? -12.762 17.958 -17.794 1.00 31.53 201 HIS A N 1
ATOM 1632 C CA . HIS A 1 201 ? -13.368 19.288 -17.637 1.00 31.53 201 HIS A CA 1
ATOM 1633 C C . HIS A 1 201 ? -12.825 20.381 -18.578 1.00 31.53 201 HIS A C 1
ATOM 1635 O O . HIS A 1 201 ? -13.074 21.561 -18.325 1.00 31.53 201 HIS A O 1
ATOM 1641 N N . TYR A 1 202 ? -12.167 20.014 -19.683 1.00 32.28 202 TYR A N 1
ATOM 1642 C CA . TYR A 1 202 ? -11.855 20.938 -20.784 1.00 32.28 202 TYR A CA 1
ATOM 1643 C C . TYR A 1 202 ? -12.201 20.352 -22.150 1.00 32.28 202 TYR A C 1
ATOM 1645 O O . TYR A 1 202 ? -11.776 19.212 -22.431 1.00 32.28 202 TYR A O 1
#